Protein AF-A0A7Y8NQR3-F1 (afdb_monomer)

Nearest PDB structures (foldseek):
  5jy9-assembly1_A  TM=7.886E-01  e=2.875E-20  Yersinia enterocolitica subsp. enterocolitica 8081
  2fn1-assembly1_B  TM=7.651E-01  e=6.891E-21  Yersinia enterocolitica
  2fn1-assembly1_A  TM=7.821E-01  e=3.437E-20  Yersinia enterocolitica
  5jy9-assembly2_B  TM=7.717E-01  e=7.314E-21  Yersinia enterocolitica subsp. enterocolitica 8081
  7bvd-assembly1_B  TM=7.549E-01  e=1.105E-17  Mycolicibacterium smegmatis

Sequence (354 aa):
MNRRPFVIWRKPGTSNPEGFAASVKIIPNGELPEQSSFVFSPFQEYASFPRLAFYPEPLDSTESIFYKNIIPSITLPTDEPDNKSIYCDRINILTSLMQNQELHKVVLSRRIDLNELSEEMAPALFNELCSKYPAAFISLIHIPGVFTWLGATPERLLYLKDNTVHTTSIAATRPFEGELPDIKNWNKKELEEQQLVTSFILNVLTNAGIAEIDCDGPQPIQAGNLVHLKTDIRFKVSPETDIKQLIKELHPTPAVCGLPKEKAFQTIRSIEPHSREYYAGYLGLVNHEELELYVNLRCMRWLNGKASLFVGGGITAASNPTEEWEETNFKALTLLSVIDKLSILAGNYPNAHK

Structure (mmCIF, N/CA/C/O backbone):
data_AF-A0A7Y8NQR3-F1
#
_entry.id   AF-A0A7Y8NQR3-F1
#
loop_
_atom_site.group_PDB
_atom_site.id
_atom_site.type_symbol
_atom_site.label_atom_id
_atom_site.label_alt_id
_atom_site.label_comp_id
_atom_site.label_asym_id
_atom_site.label_entity_id
_atom_site.label_seq_id
_atom_site.pdbx_PDB_ins_code
_atom_site.Cartn_x
_atom_site.Cartn_y
_atom_site.Cartn_z
_atom_site.occupancy
_atom_site.B_iso_or_equiv
_atom_site.auth_seq_id
_atom_site.auth_comp_id
_atom_site.auth_asym_id
_atom_site.auth_atom_id
_atom_site.pdbx_PDB_model_num
ATOM 1 N N . MET A 1 1 ? 4.814 2.672 -30.419 1.00 40.00 1 MET A N 1
ATOM 2 C CA . MET A 1 1 ? 3.377 3.002 -30.591 1.00 40.00 1 MET A CA 1
ATOM 3 C C . MET A 1 1 ? 2.974 3.960 -29.480 1.00 40.00 1 MET A C 1
ATOM 5 O O . MET A 1 1 ? 3.146 3.593 -28.327 1.00 40.00 1 MET A O 1
ATOM 9 N N . ASN A 1 2 ? 2.477 5.161 -29.803 1.00 50.94 2 ASN A N 1
ATOM 10 C CA . ASN A 1 2 ? 1.826 6.049 -28.826 1.00 50.94 2 ASN A CA 1
ATOM 11 C C . ASN A 1 2 ? 0.540 5.363 -28.351 1.00 50.94 2 ASN A C 1
ATOM 13 O O . ASN A 1 2 ? -0.487 5.448 -29.021 1.00 50.94 2 ASN A O 1
ATOM 17 N N . ARG A 1 3 ? 0.612 4.613 -27.252 1.00 71.44 3 ARG A N 1
ATOM 18 C CA . ARG A 1 3 ? -0.591 4.099 -26.587 1.00 71.44 3 ARG A CA 1
ATOM 19 C C . ARG A 1 3 ? -1.272 5.267 -25.870 1.00 71.44 3 ARG A C 1
ATOM 21 O O . ARG A 1 3 ? -0.632 6.290 -25.670 1.00 71.44 3 ARG A O 1
ATOM 28 N N . ARG A 1 4 ? -2.567 5.173 -25.566 1.00 84.62 4 ARG A N 1
ATOM 29 C CA . ARG A 1 4 ? -3.262 6.134 -24.688 1.00 84.62 4 ARG A CA 1
ATOM 30 C C . ARG A 1 4 ? -2.977 5.777 -23.224 1.00 84.62 4 ARG A C 1
ATOM 32 O O . ARG A 1 4 ? -2.551 4.644 -22.973 1.00 84.62 4 ARG A O 1
ATOM 39 N N . PRO A 1 5 ? -3.211 6.687 -22.261 1.00 91.69 5 PRO A N 1
ATOM 40 C CA . PRO A 1 5 ? -3.268 6.294 -20.868 1.00 91.69 5 PRO A CA 1
ATOM 41 C C . PRO A 1 5 ? -4.320 5.208 -20.683 1.00 91.69 5 PRO A C 1
ATOM 43 O O . PRO A 1 5 ? -5.360 5.217 -21.345 1.00 91.69 5 PRO A O 1
ATOM 46 N N . PHE A 1 6 ? -4.042 4.261 -19.803 1.00 93.81 6 PHE A N 1
ATOM 47 C CA . PHE A 1 6 ? -4.995 3.218 -19.467 1.00 93.81 6 PHE A CA 1
ATOM 48 C C . PHE A 1 6 ? -4.805 2.769 -18.029 1.00 93.81 6 PHE A C 1
ATOM 50 O O . PHE A 1 6 ? -3.734 2.929 -17.436 1.00 93.81 6 PHE A O 1
ATOM 57 N N . VAL A 1 7 ? -5.854 2.152 -17.506 1.00 96.62 7 VAL A N 1
ATOM 58 C CA . VAL A 1 7 ? -5.807 1.408 -16.258 1.00 96.62 7 VAL A CA 1
ATOM 59 C C . VAL A 1 7 ? -6.506 0.071 -16.459 1.00 96.62 7 VAL A C 1
ATOM 61 O O . VAL A 1 7 ? -7.595 0.003 -17.026 1.00 96.62 7 VAL A O 1
ATOM 64 N N . ILE A 1 8 ? -5.838 -0.997 -16.040 1.00 97.38 8 ILE A N 1
ATOM 65 C CA . ILE A 1 8 ? -6.374 -2.357 -16.000 1.00 97.38 8 ILE A CA 1
ATOM 66 C C . ILE A 1 8 ? -6.187 -2.851 -14.573 1.00 97.38 8 ILE A C 1
ATOM 68 O O . ILE A 1 8 ? -5.142 -2.621 -13.965 1.00 97.38 8 ILE A O 1
ATOM 72 N N . TRP A 1 9 ? -7.184 -3.519 -14.018 1.00 98.19 9 TRP A N 1
ATOM 73 C CA . TRP A 1 9 ? -7.120 -4.076 -12.679 1.00 98.19 9 TRP A CA 1
ATOM 74 C C . TRP A 1 9 ? -7.849 -5.409 -12.593 1.00 98.19 9 TRP A C 1
ATOM 76 O O . TRP A 1 9 ? -8.593 -5.801 -13.486 1.00 98.19 9 TRP A O 1
ATOM 86 N N . ARG A 1 10 ? -7.646 -6.114 -11.485 1.00 97.44 10 ARG A N 1
ATOM 87 C CA . ARG A 1 10 ? -8.426 -7.289 -11.116 1.00 97.44 10 ARG A CA 1
ATOM 88 C C . ARG A 1 10 ? -8.674 -7.275 -9.614 1.00 97.44 10 ARG A C 1
ATOM 90 O O . ARG A 1 10 ? -7.719 -7.310 -8.831 1.00 97.44 10 ARG A O 1
ATOM 97 N N . LYS A 1 11 ? -9.950 -7.259 -9.220 1.00 96.25 11 LYS A N 1
ATOM 98 C CA . LYS A 1 11 ? -10.361 -7.280 -7.811 1.00 96.25 11 LYS A CA 1
ATOM 99 C C . LYS A 1 11 ? -10.006 -8.626 -7.144 1.00 96.25 11 LYS A C 1
ATOM 101 O O . LYS A 1 11 ? -10.022 -9.657 -7.831 1.00 96.25 11 LYS A O 1
ATOM 106 N N . PRO A 1 12 ? -9.717 -8.651 -5.829 1.00 94.56 12 PRO A N 1
ATOM 107 C CA . PRO A 1 12 ? -9.532 -9.887 -5.069 1.00 94.56 12 PRO A CA 1
ATOM 108 C C . PRO A 1 12 ? -10.655 -10.902 -5.315 1.00 94.56 12 PRO A C 1
ATOM 110 O O . PRO A 1 12 ? -11.831 -10.553 -5.283 1.00 94.56 12 PRO A O 1
ATOM 113 N N . GLY A 1 13 ? -10.297 -12.162 -5.560 1.00 92.62 13 GLY A N 1
ATOM 114 C CA . GLY A 1 13 ? -11.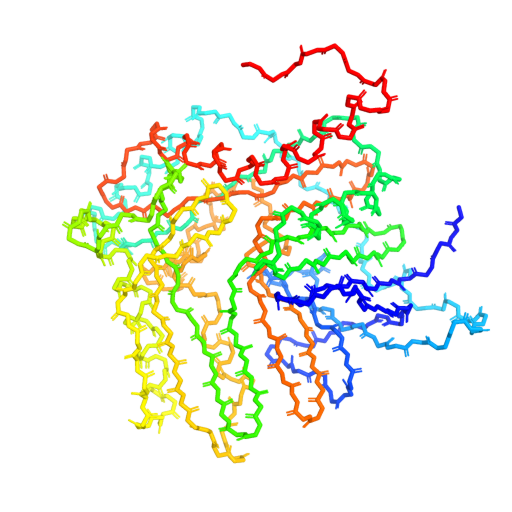245 -13.267 -5.735 1.00 92.62 13 GLY A CA 1
ATOM 115 C C . GLY A 1 13 ? -11.977 -13.310 -7.082 1.00 92.62 13 GLY A C 1
ATOM 116 O O . GLY A 1 13 ? -12.738 -14.245 -7.317 1.00 92.62 13 GLY A O 1
ATOM 117 N N . THR A 1 14 ? -11.748 -12.349 -7.982 1.00 94.31 14 THR A N 1
ATOM 118 C CA . THR A 1 14 ? -12.373 -12.333 -9.316 1.00 94.31 14 THR A CA 1
ATOM 119 C C . THR A 1 14 ? -11.494 -13.006 -10.372 1.00 94.31 14 THR A C 1
ATOM 121 O O . THR A 1 14 ? -10.270 -13.067 -10.244 1.00 94.31 14 THR A O 1
ATOM 124 N N . SER A 1 15 ? -12.122 -13.544 -11.422 1.00 87.12 15 SER A N 1
ATOM 125 C CA . SER A 1 15 ? -11.430 -14.303 -12.477 1.00 87.12 15 SER A CA 1
ATOM 126 C C . SER A 1 15 ? -10.916 -13.419 -13.613 1.00 87.12 15 SER A C 1
ATOM 128 O O . SER A 1 15 ? -9.841 -13.675 -14.149 1.00 87.12 15 SER A O 1
ATOM 130 N N . ASN A 1 16 ? -11.680 -12.389 -13.981 1.00 89.75 16 ASN A N 1
ATOM 131 C CA . ASN A 1 16 ? -11.437 -11.591 -15.178 1.00 89.75 16 ASN A CA 1
ATOM 132 C C . ASN A 1 16 ? -10.953 -10.188 -14.799 1.00 89.75 16 ASN A C 1
ATOM 134 O O . ASN A 1 16 ? -11.611 -9.529 -13.993 1.00 89.75 16 ASN A O 1
ATOM 138 N N . PRO A 1 17 ? -9.837 -9.718 -15.378 1.00 95.06 17 PRO A N 1
ATOM 139 C CA . PRO A 1 17 ? -9.456 -8.318 -15.303 1.00 95.06 17 PRO A CA 1
ATOM 140 C C . PRO A 1 17 ? -10.485 -7.399 -15.968 1.00 95.06 17 PRO A C 1
ATOM 142 O O . PRO A 1 17 ? -11.103 -7.754 -16.971 1.00 95.06 17 PRO A O 1
ATOM 145 N N . GLU A 1 18 ? -10.595 -6.189 -15.440 1.00 95.38 18 GLU A N 1
ATOM 146 C CA . GLU A 1 18 ? -11.372 -5.076 -15.979 1.00 95.38 18 GLU A CA 1
ATOM 147 C C . GLU A 1 18 ? -10.417 -3.932 -16.333 1.00 95.38 18 GLU A C 1
ATOM 149 O O . GLU A 1 18 ? -9.310 -3.846 -15.802 1.00 95.38 18 GLU A O 1
ATOM 154 N N . GLY A 1 19 ? -10.806 -3.041 -17.238 1.00 94.12 19 GLY A N 1
ATOM 155 C CA . GLY A 1 19 ? -9.951 -1.917 -17.594 1.00 94.12 19 GLY A CA 1
ATOM 156 C C . GLY A 1 19 ? -10.535 -1.020 -18.667 1.00 94.12 19 GLY A C 1
ATOM 157 O O . GLY A 1 19 ? -11.478 -1.389 -19.366 1.00 94.12 19 GLY A O 1
ATOM 158 N N . PHE A 1 20 ? -9.949 0.164 -18.807 1.00 93.31 20 PHE A N 1
ATOM 159 C CA . PHE A 1 20 ? -10.330 1.137 -19.824 1.00 93.31 20 PHE A CA 1
ATOM 160 C C . PHE A 1 20 ? -9.133 1.988 -20.266 1.00 93.31 20 PHE A C 1
ATOM 162 O O . PHE A 1 20 ? -8.200 2.246 -19.499 1.00 93.31 20 PHE A O 1
ATOM 169 N N . ALA A 1 21 ? -9.176 2.446 -21.520 1.00 91.75 21 ALA A N 1
ATOM 170 C CA . ALA A 1 21 ? -8.386 3.594 -21.955 1.00 91.75 21 ALA A CA 1
ATOM 171 C C . ALA A 1 21 ? -8.965 4.858 -21.309 1.00 91.75 21 ALA A C 1
ATOM 173 O O . ALA A 1 21 ? -10.177 4.937 -21.102 1.00 91.75 21 ALA A O 1
ATOM 174 N N . ALA A 1 22 ? -8.112 5.819 -20.964 1.00 90.69 22 ALA A N 1
ATOM 175 C CA . ALA A 1 22 ? -8.502 6.907 -20.085 1.00 90.69 22 ALA A CA 1
ATOM 176 C C . ALA A 1 22 ? -7.993 8.283 -20.525 1.00 90.69 22 ALA A C 1
ATOM 178 O O . ALA A 1 22 ? -6.842 8.433 -20.947 1.00 90.69 22 ALA A O 1
ATOM 179 N N . SER A 1 23 ? -8.813 9.304 -20.265 1.00 90.06 23 SER A N 1
ATOM 180 C CA . SER A 1 23 ? -8.300 10.651 -20.001 1.00 90.06 23 SER A CA 1
ATOM 181 C C . SER A 1 23 ? -7.795 10.717 -18.564 1.00 90.06 23 SER A C 1
ATOM 183 O O . SER A 1 23 ? -8.344 10.082 -17.664 1.00 90.06 23 SER A O 1
ATOM 185 N N . VAL A 1 24 ? -6.749 11.506 -18.334 1.00 91.81 24 VAL A N 1
ATOM 186 C CA . VAL A 1 24 ? -6.160 11.697 -17.004 1.00 91.81 24 VAL A CA 1
ATOM 187 C C . VAL A 1 24 ? -6.394 13.139 -16.576 1.00 91.81 24 VAL A C 1
ATOM 189 O O . VAL A 1 24 ? -6.229 14.049 -17.386 1.00 91.81 24 VAL A O 1
ATOM 192 N N . LYS A 1 25 ? -6.762 13.367 -15.313 1.00 91.88 25 LYS A N 1
ATOM 193 C CA . LYS A 1 25 ? -6.777 14.703 -14.697 1.00 91.88 25 LYS A CA 1
ATOM 194 C C . LYS A 1 25 ? -6.051 14.676 -13.361 1.00 91.88 25 LYS A C 1
ATOM 196 O O . LYS A 1 25 ? -6.113 13.677 -12.648 1.00 91.88 25 LYS A O 1
ATOM 201 N N . ILE A 1 26 ? -5.419 15.791 -13.008 1.00 91.50 26 ILE A N 1
ATOM 202 C CA . ILE A 1 26 ? -4.977 16.031 -11.632 1.00 91.50 26 ILE A CA 1
ATOM 203 C C . ILE A 1 26 ? -6.199 16.410 -10.806 1.00 91.50 26 ILE A C 1
ATOM 205 O O . ILE A 1 26 ? -6.992 17.252 -11.231 1.00 91.50 26 ILE A O 1
ATOM 209 N N . ILE A 1 27 ? -6.334 15.795 -9.637 1.00 90.88 27 ILE A N 1
ATOM 210 C CA . ILE A 1 27 ? -7.374 16.140 -8.669 1.00 90.88 27 ILE A CA 1
ATOM 211 C C . ILE A 1 27 ? -6.741 16.751 -7.409 1.00 90.88 27 ILE A C 1
ATOM 213 O O . ILE A 1 27 ? -5.628 16.358 -7.048 1.00 90.88 27 ILE A O 1
ATOM 217 N N . PRO A 1 28 ? -7.402 17.723 -6.751 1.00 87.25 28 PRO A N 1
ATOM 218 C CA . PRO A 1 28 ? -6.863 18.355 -5.551 1.00 87.25 28 PRO A CA 1
ATOM 219 C C . PRO A 1 28 ? -6.682 17.377 -4.385 1.00 87.25 28 PRO A C 1
ATOM 221 O O . PRO A 1 28 ? -7.366 16.353 -4.286 1.00 87.25 28 PRO A O 1
ATOM 224 N N . ASN A 1 29 ? -5.797 17.735 -3.454 1.00 79.06 29 ASN A N 1
ATOM 225 C CA . ASN A 1 29 ? -5.636 16.979 -2.219 1.00 79.06 29 ASN A CA 1
ATOM 226 C C . ASN A 1 29 ? -6.947 16.925 -1.428 1.00 79.06 29 ASN A C 1
ATOM 228 O O . ASN A 1 29 ? -7.704 17.888 -1.384 1.00 79.06 29 ASN A O 1
ATOM 232 N N . GLY A 1 30 ? -7.187 15.803 -0.757 1.00 76.94 30 GLY A N 1
ATOM 233 C CA . GLY A 1 30 ? -8.420 15.533 -0.027 1.00 76.94 30 GLY A CA 1
ATOM 234 C C . GLY A 1 30 ? -9.666 15.358 -0.897 1.00 76.94 30 GLY A C 1
ATOM 235 O O . GLY A 1 30 ? -10.684 14.975 -0.349 1.00 76.94 30 GLY A O 1
ATOM 236 N N . GLU A 1 31 ? -9.617 15.569 -2.215 1.00 88.25 31 GLU A N 1
ATOM 237 C CA . GLU A 1 31 ? -10.809 15.452 -3.058 1.00 88.25 31 GLU A CA 1
ATOM 238 C C . GLU A 1 31 ? -10.959 14.067 -3.696 1.00 88.25 31 GLU A C 1
ATOM 240 O O . GLU A 1 31 ? -9.972 13.374 -3.974 1.00 88.25 31 GLU A O 1
ATOM 245 N N . LEU A 1 32 ? -12.219 13.696 -3.942 1.00 90.00 32 LEU A N 1
ATOM 246 C CA . LEU A 1 32 ? -12.613 12.562 -4.770 1.00 90.00 32 LEU A CA 1
ATOM 247 C C . LEU A 1 32 ? -13.290 13.083 -6.047 1.00 90.00 32 LEU A C 1
ATOM 249 O O . LEU A 1 32 ? -13.981 14.102 -6.004 1.00 90.00 32 LEU A O 1
ATOM 253 N N . PRO A 1 33 ? -13.095 12.406 -7.186 1.00 91.44 33 PRO A N 1
ATOM 254 C CA . PRO A 1 33 ? -13.756 12.765 -8.432 1.00 91.44 33 PRO A CA 1
ATOM 255 C C . PRO A 1 33 ? -15.274 12.560 -8.333 1.00 91.44 33 PRO A C 1
ATOM 257 O O . PRO A 1 33 ? -15.739 11.565 -7.786 1.00 91.44 33 PRO A O 1
ATOM 260 N N . GLU A 1 34 ? -16.044 13.492 -8.901 1.00 87.50 34 GLU A N 1
ATOM 261 C CA . GLU A 1 34 ? -17.514 13.403 -8.938 1.00 87.50 34 GLU A CA 1
ATOM 262 C C . GLU A 1 34 ? -18.012 12.310 -9.889 1.00 87.50 34 GLU A C 1
ATOM 264 O O . GLU A 1 34 ? -19.082 11.749 -9.684 1.00 87.50 34 GLU A O 1
ATOM 269 N N . GLN A 1 35 ? -17.250 12.025 -10.948 1.00 90.94 35 GLN A N 1
ATOM 270 C CA . GLN A 1 35 ? -17.599 11.026 -11.954 1.00 90.94 35 GLN A CA 1
ATOM 271 C C . GLN A 1 35 ? -16.876 9.707 -11.693 1.00 90.94 35 GLN A C 1
ATOM 273 O O . GLN A 1 35 ? -15.769 9.674 -11.145 1.00 90.94 35 GLN A O 1
ATOM 278 N N . SER A 1 36 ? -17.482 8.626 -12.187 1.00 94.25 36 SER A N 1
ATOM 279 C CA . SER A 1 36 ? -16.892 7.289 -12.132 1.00 94.25 36 SER A CA 1
ATOM 280 C C . SER A 1 36 ? -15.499 7.274 -12.762 1.00 94.25 36 SER A C 1
ATOM 282 O O . SER A 1 36 ? -15.322 7.667 -13.917 1.00 94.25 36 SER A O 1
ATOM 284 N N . SER A 1 37 ? -14.501 6.857 -11.991 1.00 96.00 37 SER A N 1
ATOM 285 C CA . SER A 1 37 ? -13.094 6.937 -12.375 1.00 96.00 37 SER A CA 1
ATOM 286 C C . SER A 1 37 ? -12.223 6.019 -11.522 1.00 96.00 37 SER A C 1
ATOM 288 O O . SER A 1 37 ? -12.658 5.440 -10.526 1.00 96.00 37 SER A O 1
ATOM 290 N N . PHE A 1 38 ? -10.966 5.887 -11.929 1.00 97.50 38 PHE A N 1
ATOM 291 C CA . PHE A 1 38 ? -9.934 5.239 -11.135 1.00 97.50 38 PHE A CA 1
ATOM 292 C C . PHE A 1 38 ? -9.001 6.303 -10.557 1.00 97.50 38 PHE A C 1
ATOM 294 O O . PHE A 1 38 ? -8.450 7.112 -11.304 1.00 97.50 38 PHE A O 1
ATOM 301 N N . VAL A 1 39 ? -8.810 6.316 -9.242 1.00 97.12 39 VAL A N 1
ATOM 302 C CA . VAL A 1 39 ? -7.918 7.255 -8.553 1.00 97.12 39 VAL A CA 1
ATOM 303 C C . VAL A 1 39 ? -6.560 6.611 -8.316 1.00 97.12 39 VAL A C 1
ATOM 305 O O . VAL A 1 39 ? -6.467 5.437 -7.965 1.00 97.12 39 VAL A O 1
ATOM 308 N N . PHE A 1 40 ? -5.504 7.406 -8.471 1.00 97.00 40 PHE A N 1
ATOM 309 C CA . PHE A 1 40 ? -4.140 7.043 -8.119 1.00 97.00 40 PHE A CA 1
ATOM 310 C C . PHE A 1 40 ? -3.499 8.172 -7.310 1.00 97.00 40 PHE A C 1
ATOM 312 O O . PHE A 1 40 ? -3.186 9.240 -7.840 1.00 97.00 40 PHE A O 1
ATOM 319 N N . SER A 1 41 ? -3.360 7.961 -6.004 1.00 95.75 41 SER A N 1
ATOM 320 C CA . SER A 1 41 ? -2.874 8.953 -5.048 1.00 95.75 41 SER A CA 1
ATOM 321 C C . SER A 1 41 ? -1.479 8.598 -4.545 1.00 95.75 41 SER A C 1
ATOM 323 O O . SER A 1 41 ? -1.246 7.445 -4.174 1.00 95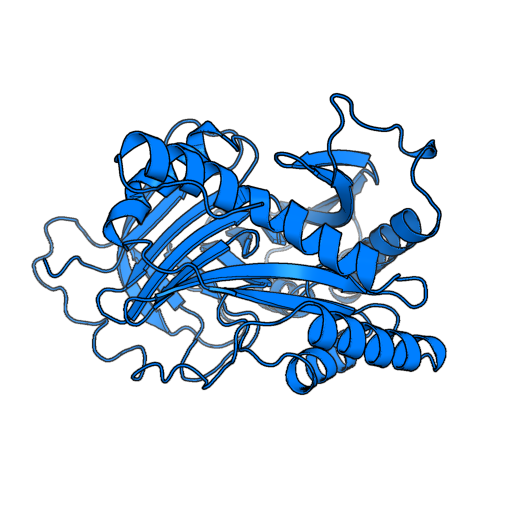.75 41 SER A O 1
ATOM 325 N N . PRO A 1 42 ? -0.556 9.571 -4.488 1.00 94.75 42 PRO A N 1
ATOM 326 C CA . PRO A 1 42 ? 0.784 9.349 -3.971 1.00 94.75 42 PRO A CA 1
ATOM 327 C C . PRO A 1 42 ? 0.801 9.236 -2.441 1.00 94.75 42 PRO A C 1
ATOM 329 O O . PRO A 1 42 ? -0.151 9.652 -1.778 1.00 94.75 42 PRO A O 1
ATOM 332 N N . PHE A 1 43 ? 1.898 8.717 -1.877 1.00 92.25 43 PHE A N 1
ATOM 333 C CA . PHE A 1 43 ? 2.143 8.773 -0.423 1.00 92.25 43 PHE A CA 1
ATOM 334 C C . PHE A 1 43 ? 2.358 10.210 0.053 1.00 92.25 43 PHE A C 1
ATOM 336 O O . PHE A 1 43 ? 1.902 10.610 1.122 1.00 92.25 43 PHE A O 1
ATOM 343 N N . GLN A 1 44 ? 3.048 10.995 -0.773 1.00 84.62 44 GLN A N 1
ATOM 344 C CA . GLN A 1 44 ? 3.228 12.424 -0.601 1.00 84.62 44 GLN A CA 1
ATOM 345 C C . GLN A 1 44 ? 2.969 13.117 -1.934 1.00 84.62 44 GLN A C 1
ATOM 347 O O . GLN A 1 44 ? 3.536 12.737 -2.955 1.00 84.62 44 GLN A O 1
ATOM 352 N N . GLU A 1 45 ? 2.167 14.177 -1.917 1.00 74.88 45 GLU A N 1
ATOM 353 C CA . GLU A 1 45 ? 1.978 14.999 -3.106 1.00 74.88 45 GLU A CA 1
ATOM 354 C C . GLU A 1 45 ? 3.242 15.807 -3.420 1.00 74.88 45 GLU A C 1
ATOM 356 O O . GLU A 1 45 ? 3.724 16.609 -2.615 1.00 74.88 45 GLU A O 1
ATOM 361 N N . TYR A 1 46 ? 3.757 15.595 -4.628 1.00 69.69 46 TYR A N 1
ATOM 362 C CA . TYR A 1 46 ? 4.786 16.413 -5.256 1.00 69.69 46 TYR A CA 1
ATOM 363 C C . TYR A 1 46 ? 4.243 16.946 -6.579 1.00 69.69 46 TYR A C 1
ATOM 365 O O . TYR A 1 46 ? 3.407 16.299 -7.206 1.00 69.69 46 TYR A O 1
ATOM 373 N N . ALA A 1 47 ? 4.783 18.063 -7.075 1.00 64.50 47 ALA A N 1
ATOM 374 C CA . ALA A 1 47 ? 4.453 18.537 -8.423 1.00 64.50 47 ALA A CA 1
ATOM 375 C C . ALA A 1 47 ? 4.702 17.455 -9.499 1.00 64.50 47 ALA A C 1
ATOM 377 O O . ALA A 1 47 ? 3.945 17.355 -10.459 1.00 64.50 47 ALA A O 1
ATOM 378 N N . SER A 1 48 ? 5.726 16.615 -9.307 1.00 76.38 48 SER A N 1
ATOM 379 C CA . SER A 1 48 ? 6.083 15.517 -10.216 1.00 76.38 48 SER A CA 1
ATOM 380 C C . SER A 1 48 ? 5.241 14.247 -10.039 1.00 76.38 48 SER A C 1
ATOM 382 O O . SER A 1 48 ? 5.219 13.409 -10.933 1.00 76.38 48 SER A O 1
ATOM 384 N N . PHE A 1 49 ? 4.552 14.097 -8.903 1.00 87.06 49 PHE A N 1
ATOM 385 C CA . PHE A 1 49 ? 3.699 12.946 -8.590 1.00 87.06 49 PHE A CA 1
ATOM 386 C C . PHE A 1 49 ? 2.403 13.444 -7.941 1.00 87.06 49 PHE A C 1
ATOM 388 O O . PHE A 1 49 ? 2.256 13.367 -6.720 1.00 87.06 49 PHE A O 1
ATOM 395 N N . PRO A 1 50 ? 1.488 14.031 -8.730 1.00 91.12 50 PRO A N 1
ATOM 396 C CA . PRO A 1 50 ? 0.209 14.511 -8.226 1.00 91.12 50 PRO A CA 1
ATOM 397 C C . PRO A 1 50 ? -0.780 13.355 -8.036 1.00 91.12 50 PRO A C 1
ATOM 399 O O . PRO A 1 50 ? -0.591 12.251 -8.558 1.00 91.12 50 PRO A O 1
ATOM 402 N N . ARG A 1 51 ? -1.889 13.617 -7.341 1.00 93.19 51 ARG A N 1
ATOM 403 C CA . ARG A 1 51 ? -3.037 12.708 -7.357 1.00 93.19 51 ARG A CA 1
ATOM 404 C C . ARG A 1 51 ? -3.719 12.761 -8.722 1.00 93.19 51 ARG A C 1
ATOM 406 O O . ARG A 1 51 ? -4.020 13.839 -9.235 1.00 93.19 51 ARG A O 1
ATOM 413 N N . LEU A 1 52 ? -3.975 11.591 -9.294 1.00 94.75 52 LEU A N 1
ATOM 414 C CA . LEU A 1 52 ? -4.549 11.433 -10.624 1.00 94.75 52 LEU A CA 1
ATOM 415 C C . LEU A 1 52 ? -5.922 10.768 -10.553 1.00 94.75 52 LEU A C 1
ATOM 417 O O . LEU A 1 52 ? -6.137 9.865 -9.748 1.00 94.75 52 LEU A O 1
ATOM 421 N N . ALA A 1 53 ? -6.819 11.184 -11.441 1.00 95.69 53 ALA A N 1
ATOM 422 C CA . ALA A 1 53 ? -8.057 10.485 -11.758 1.00 95.69 53 ALA A CA 1
ATOM 423 C C . ALA A 1 53 ? -8.058 10.097 -13.242 1.00 95.69 53 ALA A C 1
ATOM 425 O O . ALA A 1 53 ? -7.794 10.935 -14.109 1.00 95.69 53 ALA A O 1
ATOM 426 N N . PHE A 1 54 ? -8.353 8.829 -13.515 1.00 95.12 54 PHE A N 1
ATOM 427 C CA . PHE A 1 54 ? -8.473 8.244 -14.845 1.00 95.12 54 PHE A CA 1
ATOM 428 C C . PHE A 1 54 ? -9.956 8.067 -15.165 1.00 95.12 54 PHE A C 1
ATOM 430 O O . PHE A 1 54 ? -10.647 7.308 -14.482 1.00 95.12 54 PHE A O 1
ATOM 437 N N . TYR A 1 55 ? -10.439 8.751 -16.199 1.00 93.94 55 TYR A N 1
ATOM 438 C CA . TYR A 1 55 ? -11.834 8.688 -16.634 1.00 93.94 55 TYR A CA 1
ATOM 439 C C . TYR A 1 55 ? -11.942 7.845 -17.904 1.00 93.94 55 TYR A C 1
ATOM 441 O O . TYR A 1 55 ? -11.169 8.100 -18.834 1.00 93.94 55 TYR A O 1
ATOM 449 N N . PRO A 1 56 ? -12.878 6.882 -17.972 1.00 91.75 56 PRO A N 1
ATOM 450 C CA . PRO A 1 56 ? -13.061 6.042 -19.149 1.00 91.75 56 PRO A CA 1
ATOM 451 C C . PRO A 1 56 ? -13.280 6.862 -20.420 1.00 91.75 56 PRO A C 1
ATOM 453 O O . PRO A 1 56 ? -14.130 7.751 -20.461 1.00 91.75 56 PRO A O 1
ATOM 456 N N . GLU A 1 57 ? -12.539 6.527 -21.471 1.00 85.25 57 GLU A N 1
ATOM 457 C CA . GLU A 1 57 ? -12.766 7.028 -22.823 1.00 85.25 57 GLU A CA 1
ATOM 458 C C . GLU A 1 57 ? -13.256 5.904 -23.744 1.00 85.25 57 GLU A C 1
ATOM 460 O O . GLU A 1 57 ? -12.828 4.752 -23.601 1.00 85.25 57 GLU A O 1
ATOM 465 N N . PRO A 1 58 ? -14.105 6.219 -24.740 1.00 75.31 58 PRO A N 1
ATOM 466 C CA . PRO A 1 58 ? -14.431 5.276 -25.800 1.00 75.31 58 PRO A CA 1
ATOM 467 C C . PRO A 1 58 ? -13.161 4.812 -26.524 1.00 75.31 58 PRO A C 1
ATOM 469 O O . PRO A 1 58 ? -12.310 5.624 -26.888 1.00 75.31 58 PRO A O 1
ATOM 472 N N . LEU A 1 59 ? -13.042 3.512 -26.800 1.00 65.94 59 LEU A N 1
ATOM 473 C CA . LEU A 1 59 ? -11.877 2.960 -27.506 1.00 65.94 59 LEU A CA 1
ATOM 474 C C . LEU A 1 59 ? -11.676 3.611 -28.894 1.00 65.94 59 LEU A C 1
ATOM 476 O O . LEU A 1 59 ? -10.537 3.841 -29.308 1.00 65.94 59 LEU A O 1
ATOM 480 N N . ASP A 1 60 ? -12.763 4.035 -29.542 1.00 59.69 60 ASP A N 1
ATOM 481 C CA . ASP A 1 60 ? -12.767 4.642 -30.880 1.00 59.69 60 ASP A CA 1
ATOM 482 C C . ASP A 1 60 ? -12.403 6.146 -30.913 1.00 59.69 60 ASP A C 1
ATOM 484 O O . ASP A 1 60 ? -12.312 6.732 -31.992 1.00 59.69 60 ASP A O 1
ATOM 488 N N . SER A 1 61 ? -12.164 6.804 -29.769 1.00 54.91 61 SER A N 1
ATOM 489 C CA . SER A 1 61 ? -11.886 8.252 -29.722 1.00 54.91 61 SER A CA 1
ATOM 490 C C . SER A 1 61 ? -10.517 8.620 -30.322 1.00 54.91 61 SER A C 1
ATOM 492 O O . SER A 1 61 ? -9.471 8.345 -29.755 1.00 54.91 61 SER A O 1
ATOM 494 N N . THR A 1 62 ? -10.440 9.299 -31.467 1.00 50.53 62 THR A N 1
ATOM 495 C CA . THR A 1 62 ? -9.135 9.685 -32.060 1.00 50.53 62 THR A CA 1
ATOM 496 C C . THR A 1 62 ? -8.403 10.810 -31.311 1.00 50.53 62 THR A C 1
ATOM 498 O O . THR A 1 62 ? -7.245 11.099 -31.609 1.00 50.53 62 THR A O 1
ATOM 501 N N . GLU A 1 63 ? -9.043 11.441 -30.328 1.00 49.94 63 GLU A N 1
ATOM 502 C CA . GLU A 1 63 ? -8.515 12.589 -29.588 1.00 49.94 63 GLU A CA 1
ATOM 503 C C . GLU A 1 63 ? -7.742 12.165 -28.328 1.00 49.94 63 GLU A C 1
ATOM 505 O O . GLU A 1 63 ? -8.248 12.228 -27.216 1.00 49.94 63 GLU A O 1
ATOM 510 N N . SER A 1 64 ? -6.468 11.778 -28.460 1.00 49.19 64 SER A N 1
ATOM 511 C CA . SER A 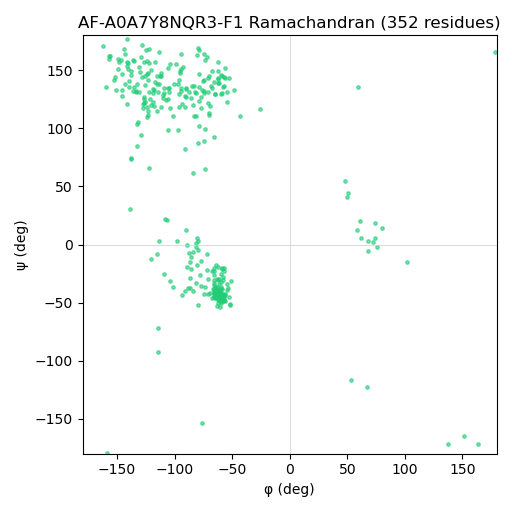1 64 ? -5.589 11.567 -27.293 1.00 49.19 64 SER A CA 1
ATOM 512 C C . SER A 1 64 ? -4.958 12.891 -26.825 1.00 49.19 64 SER A C 1
ATOM 514 O O . SER A 1 64 ? -3.742 13.078 -26.928 1.00 49.19 64 SER A O 1
ATOM 516 N N . ILE A 1 65 ? -5.760 13.874 -26.411 1.00 47.31 65 ILE A N 1
ATOM 517 C CA . ILE A 1 65 ? -5.267 15.266 -26.384 1.00 47.31 65 ILE A CA 1
ATOM 518 C C . ILE A 1 65 ? -4.588 15.691 -25.070 1.00 47.31 65 ILE A C 1
ATOM 520 O O . ILE A 1 65 ? -3.778 16.611 -25.114 1.00 47.31 65 ILE A O 1
ATOM 524 N N . PHE A 1 66 ? -4.775 15.036 -23.917 1.00 50.38 66 PHE A N 1
ATOM 525 C CA . PHE A 1 66 ? -4.480 15.758 -22.663 1.00 50.38 66 PHE A CA 1
ATOM 526 C C . PHE A 1 66 ? -3.343 15.300 -21.744 1.00 50.38 66 PHE A C 1
ATOM 528 O O . PHE A 1 66 ? -3.005 16.085 -20.877 1.00 50.38 66 PHE A O 1
ATOM 535 N N . TYR A 1 67 ? -2.653 14.164 -21.901 1.00 52.50 67 TYR A N 1
ATOM 536 C CA . TYR A 1 67 ? -1.665 13.758 -20.871 1.00 52.50 67 TYR A CA 1
ATOM 537 C C . TYR A 1 67 ? -0.249 14.345 -21.021 1.00 52.50 67 TYR A C 1
ATOM 539 O O . TYR A 1 67 ? 0.468 14.436 -20.025 1.00 52.50 67 TYR A O 1
ATOM 547 N N . LYS A 1 68 ? 0.161 14.801 -22.217 1.00 49.69 68 LYS A N 1
ATOM 548 C CA . LYS A 1 68 ? 1.538 15.293 -22.461 1.00 49.69 68 LYS A CA 1
ATOM 549 C C . LYS A 1 68 ? 1.922 16.551 -21.665 1.00 49.69 68 LYS A C 1
ATOM 551 O O . LYS A 1 68 ? 3.108 16.818 -21.531 1.00 49.69 68 LYS A O 1
ATOM 556 N N . ASN A 1 69 ? 0.943 17.283 -21.128 1.00 50.94 69 ASN A N 1
ATOM 557 C CA . ASN A 1 69 ? 1.155 18.514 -20.356 1.00 50.94 69 ASN A CA 1
ATOM 558 C C . ASN A 1 69 ? 0.759 18.388 -18.872 1.00 50.94 69 ASN A C 1
ATOM 560 O O . ASN A 1 69 ? 0.792 19.387 -18.159 1.00 50.94 69 ASN A O 1
ATOM 564 N N . ILE A 1 70 ? 0.333 17.206 -18.407 1.00 55.62 70 ILE A N 1
ATOM 565 C CA . ILE A 1 70 ? -0.236 17.057 -17.054 1.00 55.62 70 ILE A CA 1
ATOM 566 C C . ILE A 1 70 ? 0.847 16.816 -16.012 1.00 55.62 70 ILE A C 1
ATOM 568 O O . ILE A 1 70 ? 0.747 17.331 -14.905 1.00 55.62 70 ILE A O 1
ATOM 572 N N . ILE A 1 71 ? 1.883 16.052 -16.352 1.00 56.22 71 ILE A N 1
ATOM 573 C CA . ILE A 1 71 ? 2.934 15.692 -15.404 1.00 56.22 71 ILE A CA 1
ATOM 574 C C . ILE A 1 71 ? 4.227 16.342 -15.905 1.00 56.22 71 ILE A C 1
ATOM 576 O O . ILE A 1 71 ? 4.660 16.011 -17.012 1.00 56.22 71 ILE A O 1
ATOM 580 N N . PRO A 1 72 ? 4.815 17.308 -15.167 1.00 53.78 72 PRO A N 1
ATOM 581 C CA . PRO A 1 72 ? 6.082 17.913 -15.562 1.00 53.78 72 PRO A CA 1
ATOM 582 C C . PRO A 1 72 ? 7.140 16.822 -15.722 1.00 53.78 72 PRO A C 1
ATOM 584 O O . PRO A 1 72 ? 7.052 15.786 -15.062 1.00 53.78 72 PRO A O 1
ATOM 587 N N . SER A 1 73 ? 8.135 17.052 -16.587 1.00 54.12 73 SER A N 1
ATOM 588 C CA . SER A 1 73 ? 9.261 16.134 -16.778 1.00 54.12 73 SER A CA 1
ATOM 589 C C . SER A 1 73 ? 9.762 15.639 -15.422 1.00 54.12 73 SER A C 1
ATOM 591 O O . SER A 1 73 ? 10.290 16.421 -14.628 1.00 54.12 73 SER A O 1
ATOM 593 N N . ILE A 1 74 ? 9.538 14.354 -15.135 1.00 54.97 74 ILE A N 1
ATOM 594 C CA . ILE A 1 74 ? 9.909 13.768 -13.852 1.00 54.97 74 ILE A CA 1
ATOM 595 C C . ILE A 1 74 ? 11.428 13.628 -13.860 1.00 54.97 74 ILE A C 1
ATOM 597 O O . ILE A 1 74 ? 11.988 12.698 -14.450 1.00 54.97 74 ILE A O 1
ATOM 601 N N . THR A 1 75 ? 12.106 14.572 -13.213 1.00 45.50 75 THR A N 1
ATOM 602 C CA . THR A 1 75 ? 13.521 14.426 -12.893 1.00 45.50 75 THR A CA 1
ATOM 603 C C . THR A 1 75 ? 13.634 13.358 -11.818 1.00 45.50 75 THR A C 1
ATOM 605 O O . THR A 1 75 ? 13.164 13.548 -10.696 1.00 45.50 75 THR A O 1
ATOM 608 N N . LEU A 1 76 ? 14.234 12.222 -12.176 1.00 51.41 76 LEU A N 1
ATOM 609 C CA . LEU A 1 76 ? 14.596 11.207 -11.197 1.00 51.41 76 LEU A CA 1
ATOM 610 C C . LEU A 1 76 ? 15.566 11.844 -10.195 1.00 51.41 76 LEU A C 1
ATOM 612 O O . LEU A 1 76 ? 16.549 12.454 -10.631 1.00 51.41 76 LEU A O 1
ATOM 616 N N . PRO A 1 77 ? 15.324 11.724 -8.883 1.00 49.56 77 PRO A N 1
ATOM 617 C CA . PRO A 1 77 ? 16.348 12.080 -7.920 1.00 49.56 77 PRO A CA 1
ATOM 618 C C . PRO A 1 77 ? 17.590 11.201 -8.165 1.00 49.56 77 PRO A C 1
ATOM 620 O O . PRO A 1 77 ? 17.499 10.073 -8.669 1.00 49.56 77 PRO A O 1
ATOM 623 N N . THR A 1 78 ? 18.771 11.778 -7.937 1.00 46.91 78 THR A N 1
ATOM 624 C CA . THR A 1 78 ? 20.077 11.130 -8.123 1.00 46.91 78 THR A CA 1
ATOM 625 C C . THR A 1 78 ? 20.307 10.122 -7.000 1.00 46.91 78 THR A C 1
ATOM 627 O O . THR A 1 78 ? 21.165 10.325 -6.146 1.00 46.91 78 THR A O 1
ATOM 630 N N . ASP A 1 79 ? 19.489 9.078 -6.959 1.00 57.03 79 ASP A N 1
ATOM 631 C CA . ASP A 1 79 ? 19.530 8.091 -5.889 1.00 57.03 79 ASP A CA 1
ATOM 632 C C . ASP A 1 79 ? 20.482 6.968 -6.284 1.00 57.03 79 ASP A C 1
ATOM 634 O O . ASP A 1 79 ? 20.327 6.359 -7.350 1.00 57.03 79 ASP A O 1
ATOM 638 N N . GLU A 1 80 ? 21.430 6.655 -5.406 1.00 56.81 80 GLU A N 1
ATOM 639 C CA . GLU A 1 80 ? 22.116 5.370 -5.452 1.00 56.81 80 GLU A CA 1
ATOM 640 C C . GLU A 1 80 ? 21.179 4.269 -4.923 1.00 56.81 80 GLU A C 1
ATOM 642 O O . GLU A 1 80 ? 20.424 4.509 -3.973 1.00 56.81 80 GLU A O 1
ATOM 647 N N . PRO A 1 81 ? 21.189 3.063 -5.523 1.00 60.66 81 PRO A N 1
ATOM 648 C CA . PRO A 1 81 ? 20.416 1.940 -5.013 1.00 60.66 81 PRO A CA 1
ATOM 649 C C . PRO A 1 81 ? 20.820 1.638 -3.569 1.00 60.66 81 PRO A C 1
ATOM 651 O O . PRO A 1 81 ? 22.004 1.616 -3.225 1.00 60.66 81 PRO A O 1
ATOM 654 N N . ASP A 1 82 ? 19.819 1.412 -2.721 1.00 68.12 82 ASP A N 1
ATOM 655 C CA . ASP A 1 82 ? 20.049 1.242 -1.293 1.00 68.12 82 ASP A CA 1
ATOM 656 C C . ASP A 1 82 ? 20.874 -0.026 -1.035 1.00 68.12 82 ASP A C 1
ATOM 658 O O . ASP A 1 82 ? 20.540 -1.107 -1.532 1.00 68.12 82 ASP A O 1
ATOM 662 N N . ASN A 1 83 ? 21.948 0.090 -0.254 1.00 82.50 83 ASN A N 1
ATOM 663 C CA . ASN A 1 83 ? 22.760 -1.057 0.141 1.00 82.50 83 ASN A CA 1
ATOM 664 C C . ASN A 1 83 ? 22.471 -1.449 1.596 1.00 82.50 83 ASN A C 1
ATOM 666 O O . ASN A 1 83 ? 22.040 -0.628 2.408 1.00 82.50 83 ASN A O 1
ATOM 670 N N . LYS A 1 84 ? 22.720 -2.723 1.928 1.00 90.25 84 LYS A N 1
ATOM 671 C CA . LYS A 1 84 ? 22.387 -3.300 3.241 1.00 90.25 84 LYS A CA 1
ATOM 672 C C . LYS A 1 84 ? 22.980 -2.500 4.402 1.00 90.25 84 LYS A C 1
ATOM 674 O O . LYS A 1 84 ? 22.306 -2.324 5.408 1.00 90.25 84 LYS A O 1
ATOM 679 N N . SER A 1 85 ? 24.208 -1.996 4.257 1.00 91.00 85 SER A N 1
ATOM 680 C CA . SER A 1 85 ? 24.865 -1.215 5.310 1.00 91.00 85 SER A CA 1
ATOM 681 C C . SER A 1 85 ? 24.098 0.070 5.605 1.00 91.00 85 SER A C 1
ATOM 683 O O . SER A 1 85 ? 23.710 0.295 6.745 1.00 91.00 85 SER A O 1
ATOM 685 N N . ILE A 1 86 ? 23.806 0.865 4.571 1.00 89.56 86 ILE A N 1
ATOM 686 C CA . ILE A 1 86 ? 23.111 2.147 4.726 1.00 89.56 86 ILE A CA 1
ATOM 687 C C . ILE A 1 86 ? 21.692 1.931 5.276 1.00 89.56 86 ILE A C 1
ATOM 689 O O . ILE A 1 86 ? 21.250 2.666 6.160 1.00 89.56 86 ILE A O 1
ATOM 693 N N . TYR A 1 87 ? 20.981 0.906 4.798 1.00 92.06 87 TYR A N 1
ATOM 694 C CA . TYR A 1 87 ? 19.657 0.562 5.320 1.00 92.06 87 TYR A CA 1
ATOM 695 C C . TYR A 1 87 ? 19.712 0.197 6.813 1.00 92.06 87 TYR A C 1
ATOM 697 O O . TYR A 1 87 ? 18.913 0.703 7.603 1.00 92.06 87 TYR A O 1
ATOM 705 N N . CYS A 1 88 ? 20.692 -0.616 7.225 1.00 94.75 88 CYS A N 1
ATOM 706 C CA . CYS A 1 88 ? 20.899 -0.964 8.630 1.00 94.75 88 CYS A CA 1
ATOM 707 C C . CYS A 1 88 ? 21.257 0.256 9.494 1.00 94.75 88 CYS A C 1
ATOM 709 O O . CYS A 1 88 ? 20.726 0.398 10.596 1.00 94.75 88 CYS A O 1
ATOM 711 N N . ASP A 1 89 ? 22.101 1.162 8.994 1.00 94.06 89 ASP A N 1
ATOM 712 C CA . ASP A 1 89 ? 22.469 2.395 9.699 1.00 94.06 89 ASP A CA 1
ATOM 713 C C . ASP A 1 89 ? 21.250 3.295 9.936 1.00 94.06 89 ASP A C 1
ATOM 715 O O . ASP A 1 89 ? 21.067 3.835 11.031 1.00 94.06 89 ASP A O 1
ATOM 719 N N . ARG A 1 90 ? 20.350 3.398 8.949 1.00 95.00 90 ARG A N 1
ATOM 720 C CA . ARG A 1 90 ? 19.075 4.109 9.114 1.00 95.00 90 ARG A CA 1
ATOM 721 C C . ARG A 1 90 ? 18.194 3.457 10.170 1.00 95.00 90 ARG A C 1
ATOM 723 O O . ARG A 1 90 ? 17.618 4.174 10.981 1.00 95.00 90 ARG A O 1
ATOM 730 N N . ILE A 1 91 ? 18.108 2.127 10.211 1.00 95.62 91 ILE A N 1
ATOM 731 C CA . ILE A 1 91 ? 17.355 1.435 11.269 1.00 95.62 91 ILE A CA 1
ATOM 732 C C . ILE A 1 91 ? 17.930 1.773 12.644 1.00 95.62 91 ILE A C 1
ATOM 734 O O . ILE A 1 91 ? 17.161 2.087 13.550 1.00 95.62 91 ILE A O 1
ATOM 738 N N . ASN A 1 92 ? 19.255 1.800 12.800 1.00 95.88 92 ASN A N 1
ATOM 739 C CA . ASN A 1 92 ? 19.875 2.191 14.067 1.00 95.88 92 ASN A CA 1
ATOM 740 C C . ASN A 1 92 ? 19.442 3.606 14.492 1.00 95.88 92 ASN A C 1
ATOM 742 O O . ASN A 1 92 ? 18.990 3.788 15.621 1.00 95.88 92 ASN A O 1
ATOM 746 N N . ILE A 1 93 ? 19.454 4.581 13.575 1.00 95.75 93 ILE A N 1
ATOM 747 C CA . ILE A 1 93 ? 18.946 5.942 13.838 1.00 95.75 93 ILE A CA 1
ATOM 748 C C . ILE A 1 93 ? 17.475 5.909 14.285 1.00 95.75 93 ILE A C 1
ATOM 750 O O . ILE A 1 93 ? 17.109 6.529 15.285 1.00 95.75 93 ILE A O 1
ATOM 754 N N . LEU A 1 94 ? 16.625 5.168 13.570 1.00 96.75 94 LEU A N 1
ATOM 755 C CA . LEU A 1 94 ? 15.194 5.074 13.867 1.00 96.75 94 LEU A CA 1
ATOM 756 C C . LEU A 1 94 ? 14.922 4.431 15.229 1.00 96.75 94 LEU A C 1
ATOM 758 O O . LEU A 1 94 ? 14.093 4.933 15.987 1.00 96.75 94 LEU A O 1
ATOM 762 N N . THR A 1 95 ? 15.634 3.356 15.565 1.00 95.44 95 THR A N 1
ATOM 763 C CA . THR A 1 95 ? 15.499 2.692 16.868 1.00 95.44 95 THR A CA 1
ATOM 764 C C . THR A 1 95 ? 15.915 3.617 18.014 1.00 95.44 95 THR A C 1
ATOM 766 O O . THR A 1 95 ? 15.221 3.649 19.028 1.00 95.44 95 THR A O 1
ATOM 769 N N . SER A 1 96 ? 16.955 4.448 17.844 1.00 95.19 96 SER A N 1
ATOM 770 C CA . SER A 1 96 ? 17.334 5.465 18.839 1.00 95.19 96 SER A CA 1
ATOM 771 C C . SER A 1 96 ? 16.241 6.518 19.057 1.00 95.19 96 SER A C 1
ATOM 773 O O . SER A 1 96 ? 15.936 6.850 20.201 1.00 95.19 96 SER A O 1
ATOM 775 N N . LEU A 1 97 ? 15.587 7.001 17.991 1.00 95.56 97 LEU A N 1
ATOM 776 C CA . LEU A 1 97 ? 14.443 7.921 18.119 1.00 95.56 97 LEU A CA 1
ATOM 777 C C . LEU A 1 97 ? 13.292 7.292 18.921 1.00 95.56 97 LEU A C 1
ATOM 779 O O . LEU A 1 97 ? 12.625 7.973 19.700 1.00 95.56 97 LEU A O 1
ATOM 783 N N . MET A 1 98 ? 13.066 5.987 18.759 1.00 94.62 98 MET A N 1
ATOM 784 C CA . MET A 1 98 ? 12.006 5.276 19.476 1.00 94.62 98 MET A CA 1
ATOM 785 C C . MET A 1 98 ? 12.359 4.982 20.933 1.00 94.62 98 MET A C 1
ATOM 787 O O . MET A 1 98 ? 11.498 5.074 21.805 1.00 94.62 98 MET A O 1
ATOM 791 N N . GLN A 1 99 ? 13.628 4.689 21.221 1.00 93.19 99 GLN A N 1
ATOM 792 C CA . GLN A 1 99 ? 14.136 4.565 22.591 1.00 93.19 99 GLN A CA 1
ATOM 793 C C . GLN A 1 99 ? 13.984 5.884 23.366 1.00 93.19 99 GLN A C 1
ATOM 795 O O . GLN A 1 99 ? 13.648 5.865 24.549 1.00 93.19 99 GLN A O 1
ATOM 800 N N . ASN A 1 100 ? 14.125 7.020 22.676 1.00 93.69 100 ASN A N 1
ATOM 801 C CA . ASN A 1 100 ? 13.866 8.358 23.214 1.00 93.69 100 ASN A CA 1
ATOM 802 C C . ASN A 1 100 ? 12.373 8.745 23.236 1.00 93.69 100 ASN A C 1
ATOM 804 O O . ASN A 1 100 ? 12.044 9.879 23.575 1.00 93.69 100 ASN A O 1
ATOM 808 N N . GLN A 1 101 ? 11.469 7.823 22.884 1.00 93.12 101 GLN A N 1
ATOM 809 C CA . GLN A 1 101 ? 10.014 8.021 22.848 1.00 93.12 101 GLN A CA 1
ATOM 810 C C . GLN A 1 101 ? 9.536 9.114 21.874 1.00 93.12 101 GLN A C 1
ATOM 812 O O . GLN A 1 101 ? 8.409 9.593 21.980 1.00 93.12 101 GLN A O 1
ATOM 817 N N . GLU A 1 102 ? 10.353 9.489 20.885 1.00 93.69 102 GLU A N 1
ATOM 818 C CA . GLU A 1 102 ? 9.945 10.433 19.837 1.00 93.69 102 GLU A CA 1
ATOM 819 C C . GLU A 1 102 ? 9.062 9.772 18.768 1.00 93.69 102 GLU A C 1
ATOM 821 O O . GLU A 1 102 ? 8.273 10.441 18.098 1.00 93.69 102 GLU A O 1
ATOM 826 N N . LEU A 1 103 ? 9.213 8.458 18.594 1.00 94.25 103 LEU A N 1
ATOM 827 C CA . LEU A 1 103 ? 8.455 7.611 17.679 1.00 94.25 103 LEU A CA 1
ATOM 828 C C . LEU A 1 103 ? 8.104 6.295 18.381 1.00 94.25 103 LEU A C 1
ATOM 830 O O . LEU A 1 103 ? 8.863 5.791 19.199 1.00 94.25 103 LEU A O 1
ATOM 834 N N . HIS A 1 104 ? 6.972 5.699 18.028 1.00 92.31 104 HIS A N 1
ATOM 835 C CA . HIS A 1 104 ? 6.608 4.341 18.448 1.00 92.31 104 HIS A CA 1
ATOM 836 C C . HIS A 1 104 ? 6.847 3.327 17.330 1.00 92.31 104 HIS A C 1
ATOM 838 O O . HIS A 1 104 ? 7.248 2.194 17.580 1.00 92.31 104 HIS A O 1
ATOM 844 N N . LYS A 1 105 ? 6.591 3.749 16.089 1.00 93.75 105 LYS A N 1
ATOM 845 C CA . LYS A 1 105 ? 6.732 2.939 14.880 1.00 93.75 105 LYS A CA 1
ATOM 846 C C . LYS A 1 105 ? 7.034 3.846 13.699 1.00 93.75 105 LYS A C 1
ATOM 848 O O . LYS A 1 105 ? 6.451 4.922 13.593 1.00 93.75 105 LYS A O 1
ATOM 853 N N . VAL A 1 106 ? 7.863 3.388 12.771 1.00 96.56 106 VAL A N 1
ATOM 854 C CA . VAL A 1 106 ? 8.000 4.010 11.449 1.00 96.56 106 VAL A CA 1
ATOM 855 C C . VAL A 1 106 ? 8.267 2.936 10.412 1.00 96.56 106 VAL A C 1
ATOM 857 O O . VAL A 1 106 ? 8.887 1.925 10.704 1.00 96.56 106 VAL A O 1
ATOM 860 N N . VAL A 1 107 ? 7.777 3.122 9.201 1.00 96.25 107 VAL A N 1
ATOM 861 C CA . VAL A 1 107 ? 8.038 2.231 8.081 1.00 96.25 107 VAL A CA 1
ATOM 862 C C . VAL A 1 107 ? 9.189 2.820 7.305 1.00 96.25 107 VAL A C 1
ATOM 864 O O . VAL A 1 107 ? 9.059 3.926 6.786 1.00 96.25 107 VAL A O 1
ATOM 867 N N . LEU A 1 108 ? 10.290 2.082 7.227 1.00 96.00 108 LEU A N 1
ATOM 868 C CA . LEU A 1 108 ? 11.408 2.413 6.358 1.00 96.00 108 LEU A CA 1
ATOM 869 C C . LEU A 1 108 ? 11.246 1.625 5.062 1.00 96.00 108 LEU A C 1
ATOM 871 O O . LEU A 1 108 ? 11.015 0.415 5.084 1.00 96.00 108 LEU A O 1
ATOM 875 N N . SER A 1 109 ? 11.329 2.315 3.935 1.00 95.00 109 SER A N 1
ATOM 876 C CA . SER A 1 109 ? 11.274 1.712 2.613 1.00 95.00 109 SER A CA 1
ATOM 877 C C . SER A 1 109 ? 12.593 1.850 1.872 1.00 95.00 109 SER A C 1
ATOM 879 O O . SER A 1 109 ? 13.484 2.601 2.271 1.00 95.00 109 SER A O 1
ATOM 881 N N . ARG A 1 110 ? 12.716 1.079 0.797 1.00 92.31 110 ARG A N 1
ATOM 882 C CA . ARG A 1 110 ? 13.815 1.130 -0.157 1.00 92.31 110 ARG A CA 1
ATOM 883 C C . ARG A 1 110 ? 13.315 0.796 -1.557 1.00 92.31 110 ARG A C 1
ATOM 885 O O . ARG A 1 110 ? 12.300 0.114 -1.740 1.00 92.31 110 ARG A O 1
ATOM 892 N N . ARG A 1 111 ? 14.096 1.231 -2.540 1.00 91.06 111 ARG A N 1
ATOM 893 C CA . ARG A 1 111 ? 13.902 0.949 -3.961 1.00 91.06 111 ARG A CA 1
ATOM 894 C C . ARG A 1 111 ? 14.924 -0.090 -4.425 1.00 91.06 111 ARG A C 1
ATOM 896 O O . ARG A 1 111 ? 16.101 0.038 -4.097 1.00 91.06 111 ARG A O 1
ATOM 903 N N . ILE A 1 112 ? 14.491 -1.097 -5.184 1.00 90.94 112 ILE A N 1
ATOM 904 C CA . ILE A 1 112 ? 15.397 -2.024 -5.884 1.00 90.94 112 ILE A CA 1
ATOM 905 C C . ILE A 1 112 ? 15.267 -1.767 -7.377 1.00 90.94 112 ILE A C 1
ATOM 907 O O . ILE A 1 112 ? 14.184 -1.919 -7.945 1.00 90.94 112 ILE A O 1
ATOM 911 N N . ASP A 1 113 ? 16.368 -1.363 -7.995 1.00 90.50 113 ASP A N 1
ATOM 912 C CA . ASP A 1 113 ? 16.422 -1.121 -9.430 1.00 90.50 113 ASP A CA 1
ATOM 913 C C . ASP A 1 113 ? 16.638 -2.445 -10.170 1.00 90.50 113 ASP A C 1
ATOM 915 O O . ASP A 1 113 ? 17.495 -3.255 -9.814 1.00 90.50 113 ASP A O 1
ATOM 919 N N . LEU A 1 114 ? 15.810 -2.674 -11.186 1.00 90.12 114 LEU A N 1
ATOM 920 C CA . LEU A 1 114 ? 15.809 -3.871 -12.012 1.00 90.12 114 LEU A CA 1
ATOM 921 C C . LEU A 1 114 ? 16.421 -3.509 -13.357 1.00 90.12 114 LEU A C 1
ATOM 923 O O . LEU A 1 114 ? 15.767 -2.932 -14.231 1.00 90.12 114 LEU A O 1
ATOM 927 N N . ASN A 1 115 ? 17.702 -3.825 -13.499 1.00 81.06 115 ASN A N 1
ATOM 928 C CA . ASN A 1 115 ? 18.399 -3.635 -14.760 1.00 81.06 115 ASN A CA 1
ATOM 929 C C . ASN A 1 115 ? 17.746 -4.519 -15.834 1.00 81.06 115 ASN A C 1
ATOM 931 O O . ASN A 1 115 ? 17.324 -5.634 -15.549 1.00 81.06 115 ASN A O 1
ATOM 935 N N . GLU A 1 116 ? 17.656 -4.006 -17.062 1.00 83.50 116 GLU A N 1
ATOM 936 C CA . GLU A 1 116 ? 17.263 -4.776 -18.257 1.00 83.50 116 GLU A CA 1
ATOM 937 C C . GLU A 1 116 ? 15.804 -5.277 -18.311 1.00 83.50 116 GLU A C 1
ATOM 939 O O . GLU A 1 116 ? 15.404 -5.895 -19.299 1.00 83.50 116 GLU A O 1
ATOM 944 N N . LEU A 1 117 ? 14.954 -4.951 -17.330 1.00 91.06 117 LEU A N 1
ATOM 945 C CA . LEU A 1 117 ? 13.537 -5.308 -17.394 1.00 91.06 117 LEU A CA 1
ATOM 946 C C . LEU A 1 117 ? 12.754 -4.359 -18.316 1.00 91.06 117 LEU A C 1
ATOM 948 O O . LEU A 1 117 ? 12.376 -3.252 -17.925 1.00 91.06 117 LEU A O 1
ATOM 952 N N . SER A 1 118 ? 12.461 -4.817 -19.534 1.00 93.06 118 SER A N 1
ATOM 953 C CA . SER A 1 118 ? 11.686 -4.057 -20.525 1.00 93.06 118 SER A CA 1
ATOM 954 C C . SER A 1 118 ? 10.256 -3.753 -20.058 1.00 93.06 118 SER A C 1
ATOM 956 O O . SER A 1 118 ? 9.559 -4.621 -19.529 1.00 93.06 118 SER A O 1
ATOM 958 N N . GLU A 1 119 ? 9.780 -2.533 -20.328 1.00 93.44 119 GLU A N 1
ATOM 959 C CA . GLU A 1 119 ? 8.385 -2.120 -20.097 1.00 93.44 119 GLU A CA 1
ATOM 960 C C . GLU A 1 119 ? 7.385 -2.976 -20.894 1.00 93.44 119 GLU A C 1
ATOM 962 O O . GLU A 1 119 ? 6.247 -3.180 -20.472 1.00 93.44 119 GLU A O 1
ATOM 967 N N . GLU A 1 120 ? 7.817 -3.560 -22.016 1.00 92.38 120 GLU A N 1
ATOM 968 C CA . GLU A 1 120 ? 6.989 -4.452 -22.836 1.00 92.38 120 GLU A CA 1
ATOM 969 C C . GLU A 1 120 ? 6.554 -5.722 -22.088 1.00 92.38 120 GLU A C 1
ATOM 971 O O . GLU A 1 120 ? 5.560 -6.345 -22.463 1.00 92.38 120 GLU A O 1
ATOM 976 N N . MET A 1 121 ? 7.245 -6.082 -20.998 1.00 93.88 121 MET A N 1
ATOM 977 C CA . MET A 1 121 ? 6.877 -7.211 -20.142 1.00 93.88 121 MET A CA 1
ATOM 978 C C . MET A 1 121 ? 5.704 -6.902 -19.202 1.00 93.88 121 MET A C 1
ATOM 980 O O . MET A 1 121 ? 5.115 -7.837 -18.657 1.00 93.88 121 MET A O 1
ATOM 984 N N . ALA A 1 122 ? 5.321 -5.633 -19.012 1.00 95.50 122 ALA A N 1
ATOM 985 C CA . ALA A 1 122 ? 4.311 -5.247 -18.023 1.00 95.50 122 ALA A CA 1
ATOM 986 C C . ALA A 1 122 ? 2.952 -5.970 -18.184 1.00 95.50 122 ALA A C 1
ATOM 988 O O . ALA A 1 122 ? 2.430 -6.450 -17.175 1.00 95.50 122 ALA A O 1
ATOM 989 N N . PRO A 1 123 ? 2.386 -6.153 -19.398 1.00 95.31 123 PRO A N 1
ATOM 990 C CA . PRO A 1 123 ? 1.146 -6.918 -19.567 1.00 95.31 123 PRO A CA 1
ATOM 991 C C . PRO A 1 123 ? 1.286 -8.405 -19.207 1.00 95.31 123 PRO A C 1
ATOM 993 O O . PRO A 1 123 ? 0.371 -8.994 -18.634 1.00 95.31 123 PRO A O 1
ATOM 996 N N . ALA A 1 124 ? 2.431 -9.023 -19.514 1.00 95.94 124 ALA A N 1
ATOM 997 C CA . ALA A 1 124 ? 2.683 -10.422 -19.172 1.00 95.94 124 ALA A CA 1
ATOM 998 C C . ALA A 1 124 ? 2.842 -10.602 -17.654 1.00 95.94 124 ALA A C 1
ATOM 1000 O O . ALA A 1 124 ? 2.255 -11.517 -17.074 1.00 95.94 124 ALA A O 1
ATOM 1001 N N . LEU A 1 125 ? 3.561 -9.681 -17.003 1.00 97.12 125 LEU A N 1
ATOM 1002 C CA . LEU A 1 125 ? 3.700 -9.632 -15.546 1.00 97.12 125 LEU A CA 1
ATOM 1003 C C . LEU A 1 125 ? 2.340 -9.445 -14.859 1.00 97.12 125 LEU A C 1
ATOM 1005 O O . LEU A 1 125 ? 2.049 -10.141 -13.890 1.00 97.12 125 LEU A O 1
ATOM 1009 N N . PHE A 1 126 ? 1.481 -8.564 -15.381 1.00 97.75 126 PHE A N 1
ATOM 1010 C CA . PHE A 1 126 ? 0.119 -8.371 -14.873 1.00 97.75 126 PHE A CA 1
ATOM 1011 C C . PHE A 1 126 ? -0.700 -9.672 -14.888 1.00 97.75 126 PHE A C 1
ATOM 1013 O O . PHE A 1 126 ? -1.311 -10.029 -13.878 1.00 97.75 126 PHE A O 1
ATOM 1020 N N . ASN A 1 127 ? -0.677 -10.410 -16.001 1.00 96.12 127 ASN A N 1
ATOM 1021 C CA . ASN A 1 127 ? -1.402 -11.678 -16.124 1.00 96.12 127 ASN A CA 1
ATOM 1022 C C . ASN A 1 127 ? -0.866 -12.749 -15.163 1.00 96.12 127 ASN A C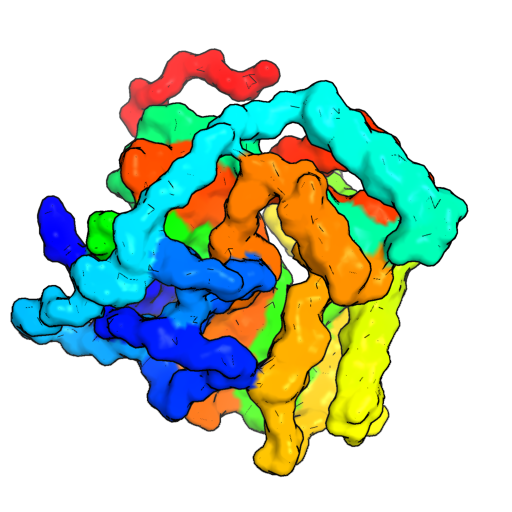 1
ATOM 1024 O O . ASN A 1 127 ? -1.647 -13.451 -14.518 1.00 96.12 127 ASN A O 1
ATOM 1028 N N . GLU A 1 128 ? 0.457 -12.853 -15.024 1.00 96.25 128 GLU A N 1
ATOM 1029 C CA . GLU A 1 128 ? 1.073 -13.797 -14.090 1.00 96.25 128 GLU A CA 1
ATOM 1030 C C . GLU A 1 128 ? 0.733 -13.444 -12.632 1.00 96.25 128 GLU A C 1
ATOM 1032 O O . GLU A 1 128 ? 0.395 -14.335 -11.853 1.00 96.25 128 GLU A O 1
ATOM 1037 N N . LEU A 1 129 ? 0.726 -12.157 -12.264 1.00 95.75 129 LEU A N 1
ATOM 1038 C CA . LEU A 1 129 ? 0.296 -11.710 -10.934 1.00 95.75 129 LEU A CA 1
ATOM 1039 C C . LEU A 1 129 ? -1.177 -12.032 -10.664 1.00 95.75 129 LEU A C 1
ATOM 1041 O O . LEU A 1 129 ? -1.506 -12.488 -9.566 1.00 95.75 129 LEU A O 1
ATOM 1045 N N . CYS A 1 130 ? -2.051 -11.860 -11.661 1.00 95.00 130 CYS A N 1
ATOM 1046 C CA . CYS A 1 130 ? -3.446 -12.283 -11.559 1.00 95.00 130 CYS A CA 1
ATOM 1047 C C . CYS A 1 130 ? -3.536 -13.789 -11.274 1.00 95.00 130 CYS A C 1
ATOM 1049 O O . CYS A 1 130 ? -4.204 -14.196 -10.324 1.00 95.00 130 CYS A O 1
ATOM 1051 N N . SER A 1 131 ? -2.821 -14.626 -12.027 1.00 93.19 131 SER A N 1
ATOM 1052 C CA . SER A 1 131 ? -2.851 -16.075 -11.799 1.00 93.19 131 SER A CA 1
ATOM 1053 C C . SER A 1 131 ? -2.280 -16.472 -10.435 1.00 93.19 131 SER A C 1
ATOM 1055 O O . SER A 1 131 ? -2.811 -17.370 -9.786 1.00 93.19 131 SER A O 1
ATOM 1057 N N . LYS A 1 132 ? -1.183 -15.839 -10.009 1.00 93.06 132 LYS A N 1
ATOM 1058 C CA . LYS A 1 132 ? -0.416 -16.259 -8.833 1.00 93.06 132 LYS A CA 1
ATOM 1059 C C . LYS A 1 132 ? -1.010 -15.784 -7.511 1.00 93.06 132 LYS A C 1
ATOM 1061 O O . LYS A 1 132 ? -0.906 -16.490 -6.512 1.00 93.06 132 LYS A O 1
ATOM 1066 N N . TYR A 1 133 ? -1.629 -14.604 -7.489 1.00 92.75 133 TYR A N 1
ATOM 1067 C CA . TYR A 1 133 ? -2.098 -13.967 -6.257 1.00 92.75 133 TYR A CA 1
ATOM 1068 C C . TYR A 1 133 ? -3.604 -13.689 -6.294 1.00 92.75 133 TYR A C 1
ATOM 1070 O O . TYR A 1 133 ? -3.994 -12.525 -6.278 1.00 92.75 133 TYR A O 1
ATOM 1078 N N . PRO A 1 134 ? -4.489 -14.706 -6.321 1.00 92.44 134 PRO A N 1
ATOM 1079 C CA . PRO A 1 134 ? -5.938 -14.525 -6.486 1.00 92.44 134 PRO A CA 1
ATOM 1080 C C . PRO A 1 134 ? -6.605 -13.638 -5.427 1.00 92.44 134 PRO A C 1
ATOM 1082 O O . PRO A 1 134 ? -7.592 -12.972 -5.720 1.00 92.44 134 PRO A O 1
ATOM 1085 N N . ALA A 1 135 ? -6.047 -13.579 -4.217 1.00 91.94 135 ALA A N 1
ATOM 1086 C CA . ALA A 1 135 ? -6.563 -12.762 -3.119 1.00 91.94 135 ALA A CA 1
ATOM 1087 C C . ALA A 1 135 ? -6.096 -11.291 -3.141 1.00 91.94 135 ALA A C 1
ATOM 1089 O O . ALA A 1 135 ? -6.549 -10.505 -2.316 1.00 91.94 135 ALA A O 1
ATOM 1090 N N . ALA A 1 136 ? -5.191 -10.904 -4.047 1.00 94.38 136 ALA A N 1
ATOM 1091 C CA . ALA A 1 136 ? -4.679 -9.536 -4.134 1.00 94.38 136 ALA A CA 1
ATOM 1092 C C . ALA A 1 136 ? -5.444 -8.698 -5.168 1.00 94.38 136 ALA A C 1
ATOM 1094 O O . ALA A 1 136 ? -5.897 -9.208 -6.198 1.00 94.38 136 ALA A O 1
ATOM 1095 N N . PHE A 1 137 ? -5.529 -7.393 -4.925 1.00 97.25 137 PHE A N 1
ATOM 1096 C CA . PHE A 1 137 ? -5.899 -6.424 -5.943 1.00 97.25 137 PHE A CA 1
ATOM 1097 C C . PHE A 1 137 ? -4.691 -6.187 -6.850 1.00 97.25 137 PHE A C 1
ATOM 1099 O O . PHE A 1 137 ? -3.635 -5.745 -6.389 1.00 97.25 137 PHE A O 1
ATOM 1106 N N . ILE A 1 138 ? -4.832 -6.514 -8.134 1.00 98.12 138 ILE A N 1
ATOM 1107 C CA . ILE A 1 138 ? -3.766 -6.338 -9.126 1.00 98.12 138 ILE A CA 1
ATOM 1108 C C . ILE A 1 138 ? -4.119 -5.142 -9.996 1.00 98.12 138 ILE A C 1
ATOM 1110 O O . ILE A 1 138 ? -5.253 -5.056 -10.454 1.00 98.12 138 ILE A O 1
ATOM 1114 N N . SER A 1 139 ? -3.170 -4.249 -10.266 1.00 98.44 139 SER A N 1
ATOM 1115 C CA . SER A 1 139 ? -3.381 -3.104 -11.159 1.00 98.44 139 SER A CA 1
ATOM 1116 C C . SER A 1 139 ? -2.184 -2.846 -12.054 1.00 98.44 139 SER A C 1
ATOM 1118 O O . SER A 1 139 ? -1.051 -2.887 -11.579 1.00 98.44 139 SER A O 1
ATOM 1120 N N . LEU A 1 140 ? -2.448 -2.501 -13.311 1.00 98.38 140 LEU A N 1
ATOM 1121 C CA . LEU A 1 140 ? -1.497 -1.971 -14.276 1.00 98.38 140 LEU A CA 1
ATOM 1122 C C . LEU A 1 140 ? -2.003 -0.612 -14.777 1.00 98.38 140 LEU A C 1
ATOM 1124 O O . LEU A 1 140 ? -3.044 -0.527 -15.427 1.00 98.38 140 LEU A O 1
ATOM 1128 N N . ILE A 1 141 ? -1.256 0.443 -14.469 1.00 97.94 141 ILE A N 1
ATOM 1129 C CA . ILE A 1 141 ? -1.550 1.830 -14.833 1.00 97.94 141 ILE A CA 1
ATOM 1130 C C . ILE A 1 141 ? -0.459 2.296 -15.791 1.00 97.94 141 ILE A C 1
ATOM 1132 O O . ILE A 1 141 ? 0.723 2.132 -15.502 1.00 97.94 141 ILE A O 1
ATOM 1136 N N . HIS A 1 142 ? -0.831 2.897 -16.913 1.00 95.25 142 HIS A N 1
ATOM 1137 C CA . HIS A 1 142 ? 0.125 3.413 -17.887 1.00 95.25 142 HIS A CA 1
ATOM 1138 C C . HIS A 1 142 ? -0.232 4.841 -18.271 1.00 95.25 142 HIS A C 1
ATOM 1140 O O . HIS A 1 142 ? -1.375 5.125 -18.629 1.00 95.25 142 HIS A O 1
ATOM 1146 N N . ILE A 1 143 ? 0.764 5.724 -18.244 1.00 92.31 143 ILE A N 1
ATOM 1147 C CA . ILE A 1 143 ? 0.709 7.051 -18.845 1.00 92.31 143 ILE A CA 1
ATOM 1148 C C . ILE A 1 143 ? 1.883 7.156 -19.830 1.00 92.31 143 ILE A C 1
ATOM 1150 O O . ILE A 1 143 ? 3.040 7.222 -19.408 1.00 92.31 143 ILE A O 1
ATOM 1154 N N . PRO A 1 144 ? 1.609 7.184 -21.142 1.00 88.19 144 PRO A N 1
ATOM 1155 C CA . PRO A 1 144 ? 2.637 7.136 -22.173 1.00 88.19 144 PRO A CA 1
ATOM 1156 C C . PRO A 1 144 ? 3.631 8.291 -22.053 1.00 88.19 144 PRO A C 1
ATOM 1158 O O . PRO A 1 144 ? 3.243 9.455 -21.963 1.00 88.19 144 PRO A O 1
ATOM 1161 N N . GLY A 1 145 ? 4.924 7.970 -22.083 1.00 84.81 145 GLY A N 1
ATOM 1162 C CA . GLY A 1 145 ? 5.997 8.956 -21.921 1.00 84.81 145 GLY A CA 1
ATOM 1163 C C . GLY A 1 145 ? 6.157 9.498 -20.498 1.00 84.81 145 GLY A C 1
ATOM 1164 O O . GLY A 1 145 ? 7.020 10.344 -20.289 1.00 84.81 145 GLY A O 1
ATOM 1165 N N . VAL A 1 146 ? 5.361 9.016 -19.537 1.00 88.00 146 VAL A N 1
ATOM 1166 C CA . VAL A 1 146 ? 5.485 9.368 -18.120 1.00 88.00 146 VAL A CA 1
ATOM 1167 C C . VAL A 1 146 ? 5.881 8.135 -17.312 1.00 88.00 146 VAL A C 1
ATOM 1169 O O . VAL A 1 146 ? 7.027 8.052 -16.891 1.00 88.00 146 VAL A O 1
ATOM 1172 N N . PHE A 1 147 ? 4.984 7.166 -17.107 1.00 93.00 147 PHE A N 1
ATOM 1173 C CA . PHE A 1 147 ? 5.299 5.952 -16.350 1.00 93.00 147 PHE A CA 1
ATOM 1174 C C . PHE A 1 147 ? 4.394 4.771 -16.713 1.00 93.00 147 PHE A C 1
ATOM 1176 O O . PHE A 1 147 ? 3.276 4.940 -17.201 1.00 93.00 147 PHE A O 1
ATOM 1183 N N . THR A 1 148 ? 4.853 3.575 -16.353 1.00 96.25 148 THR A N 1
ATOM 1184 C CA . THR A 1 148 ? 4.013 2.385 -16.166 1.00 96.25 148 THR A CA 1
ATOM 1185 C C . THR A 1 148 ? 4.131 1.932 -14.721 1.00 96.25 148 THR A C 1
ATOM 1187 O O . THR A 1 148 ? 5.240 1.863 -14.204 1.00 96.25 148 THR A O 1
ATOM 1190 N N . TRP A 1 149 ? 3.021 1.625 -14.058 1.00 98.12 149 TRP A N 1
ATOM 1191 C CA . TRP A 1 149 ? 2.975 1.198 -12.662 1.00 98.12 149 TRP A CA 1
ATOM 1192 C C . TRP A 1 149 ? 2.207 -0.111 -12.533 1.00 98.12 149 TRP A C 1
ATOM 1194 O O . TRP A 1 149 ? 1.065 -0.211 -12.978 1.00 98.12 149 TRP A O 1
ATOM 1204 N N . LEU A 1 150 ? 2.825 -1.106 -11.906 1.00 98.56 150 LEU A N 1
ATOM 1205 C CA . LEU A 1 150 ? 2.260 -2.431 -11.683 1.00 98.56 150 LEU A CA 1
ATOM 1206 C C . LEU A 1 150 ? 2.238 -2.718 -10.181 1.00 98.56 150 LEU A C 1
ATOM 1208 O O . LEU A 1 150 ? 3.248 -2.532 -9.508 1.00 98.56 150 LEU A O 1
ATOM 1212 N N . GLY A 1 151 ? 1.109 -3.180 -9.651 1.00 97.25 151 GLY A N 1
ATOM 1213 C CA . GLY A 1 151 ? 0.944 -3.468 -8.225 1.00 97.25 151 GLY A CA 1
ATOM 1214 C C . GLY A 1 151 ? 0.133 -4.730 -7.967 1.00 97.25 151 GLY A C 1
ATOM 1215 O O . GLY A 1 151 ? -0.721 -5.093 -8.774 1.00 97.25 151 GLY A O 1
ATOM 1216 N N . ALA A 1 152 ? 0.412 -5.382 -6.837 1.00 95.56 152 ALA A N 1
ATOM 1217 C CA . ALA A 1 152 ? -0.289 -6.568 -6.350 1.00 95.56 152 ALA A CA 1
ATOM 1218 C C . ALA A 1 152 ? -0.533 -6.457 -4.838 1.00 95.56 152 ALA A C 1
ATOM 1220 O O . ALA A 1 152 ? 0.147 -7.092 -4.028 1.00 95.56 152 ALA A O 1
ATOM 1221 N N . THR A 1 153 ? -1.478 -5.608 -4.442 1.00 94.06 153 THR A N 1
ATOM 1222 C CA . THR A 1 153 ? -1.687 -5.264 -3.033 1.00 94.06 153 THR A CA 1
ATOM 1223 C C . THR A 1 153 ? -2.767 -6.132 -2.378 1.00 94.06 153 THR A C 1
ATOM 1225 O O . THR A 1 153 ? -3.849 -6.304 -2.943 1.00 94.06 153 THR A O 1
ATOM 1228 N N . PRO A 1 154 ? -2.513 -6.692 -1.183 1.00 84.19 154 PRO A N 1
ATOM 1229 C CA . PRO A 1 154 ? -3.539 -7.359 -0.386 1.00 84.19 154 PRO A CA 1
ATOM 1230 C C . PRO A 1 154 ? -4.294 -6.391 0.541 1.00 84.19 154 PRO A C 1
ATOM 1232 O O . PRO A 1 154 ? -5.240 -6.803 1.208 1.00 84.19 154 PRO A O 1
ATOM 1235 N N . GLU A 1 155 ? -3.863 -5.129 0.640 1.00 92.31 155 GLU A N 1
ATOM 1236 C CA . GLU A 1 155 ? -4.289 -4.223 1.707 1.00 92.31 155 GLU A CA 1
ATOM 1237 C C . GLU A 1 155 ? -5.364 -3.251 1.225 1.00 92.31 155 GLU A C 1
ATOM 1239 O O . GLU A 1 155 ? -5.116 -2.336 0.434 1.00 92.31 155 GLU A O 1
ATOM 1244 N N . ARG A 1 156 ? -6.582 -3.454 1.731 1.00 94.75 156 ARG A N 1
ATOM 1245 C CA . ARG A 1 156 ? -7.704 -2.539 1.540 1.00 94.75 156 ARG A CA 1
ATOM 1246 C C . ARG A 1 156 ? -7.531 -1.337 2.461 1.00 94.75 156 ARG A C 1
ATOM 1248 O O . ARG A 1 156 ? -7.427 -1.496 3.673 1.00 94.75 156 ARG A O 1
ATOM 1255 N N . LEU A 1 157 ? -7.581 -0.140 1.884 1.00 96.56 157 LEU A N 1
ATOM 1256 C CA . LEU A 1 157 ? -7.664 1.094 2.657 1.00 96.56 157 LEU A CA 1
ATOM 1257 C C . LEU A 1 157 ? -9.106 1.330 3.110 1.00 96.56 157 LEU A C 1
ATOM 1259 O O . LEU A 1 157 ? -9.363 1.541 4.292 1.00 96.56 157 LEU A O 1
ATOM 1263 N N . LEU A 1 158 ? -10.048 1.294 2.166 1.00 96.50 158 LEU A N 1
ATOM 1264 C CA . LEU A 1 158 ? -11.453 1.580 2.426 1.00 96.50 158 LEU A CA 1
ATOM 1265 C C . LEU A 1 158 ? -12.323 0.974 1.326 1.00 96.50 158 LEU A C 1
ATOM 1267 O O . LEU A 1 158 ? -12.023 1.113 0.146 1.00 96.50 158 LEU A O 1
ATOM 1271 N N . TYR A 1 159 ? -13.412 0.331 1.717 1.00 97.62 159 TYR A N 1
ATOM 1272 C CA . TYR A 1 159 ? -14.484 -0.093 0.831 1.00 97.62 159 TYR A CA 1
ATOM 1273 C C . TYR A 1 159 ? -15.801 0.454 1.358 1.00 97.62 159 TYR A C 1
ATOM 1275 O O . TYR A 1 159 ? -16.140 0.173 2.498 1.00 97.62 159 TYR A O 1
ATOM 1283 N N . LEU A 1 160 ? -16.526 1.227 0.564 1.00 96.81 160 LEU A N 1
ATOM 1284 C CA . LEU A 1 160 ? -17.838 1.763 0.898 1.00 96.81 160 LEU A CA 1
ATOM 1285 C C . LEU A 1 160 ? -18.835 1.293 -0.153 1.00 96.81 160 LEU A C 1
ATOM 1287 O O . LEU A 1 160 ? -18.640 1.546 -1.340 1.00 96.81 160 LEU A O 1
ATOM 1291 N N . LYS A 1 161 ? -19.906 0.653 0.311 1.00 95.88 161 LYS A N 1
ATOM 1292 C CA . LYS A 1 161 ? -21.069 0.275 -0.488 1.00 95.88 161 LYS A CA 1
ATOM 1293 C C . LYS A 1 161 ? -22.300 0.208 0.410 1.00 95.88 161 LYS A C 1
ATOM 1295 O O . LYS A 1 161 ? -22.195 -0.227 1.555 1.00 95.88 161 LYS A O 1
ATOM 1300 N N . ASP A 1 162 ? -23.454 0.651 -0.087 1.00 93.69 162 ASP A N 1
ATOM 1301 C CA . ASP A 1 162 ? -24.733 0.599 0.643 1.00 93.69 162 ASP A CA 1
ATOM 1302 C C . ASP A 1 162 ? -24.636 1.187 2.072 1.00 93.69 162 ASP A C 1
ATOM 1304 O O . ASP A 1 162 ? -25.101 0.595 3.049 1.00 93.69 162 ASP A O 1
ATOM 1308 N N . ASN A 1 163 ? -23.967 2.342 2.213 1.00 93.56 163 ASN A N 1
ATOM 1309 C CA . ASN A 1 163 ? -23.689 3.029 3.489 1.00 93.56 163 ASN A CA 1
ATOM 1310 C C . ASN A 1 163 ? -22.892 2.212 4.523 1.00 93.56 163 ASN A C 1
ATOM 1312 O O . ASN A 1 163 ? -22.803 2.595 5.691 1.00 93.56 163 ASN A O 1
ATOM 1316 N N . THR A 1 164 ? -22.302 1.094 4.111 1.00 96.19 164 THR A N 1
ATOM 1317 C CA . THR A 1 164 ? -21.446 0.260 4.948 1.00 96.19 164 THR A CA 1
ATOM 1318 C C . THR A 1 164 ? -20.010 0.431 4.495 1.00 96.19 164 THR A C 1
ATOM 1320 O O . THR A 1 164 ? -19.683 0.213 3.327 1.00 96.19 164 THR A O 1
ATOM 1323 N N . VAL A 1 165 ? -19.149 0.820 5.429 1.00 97.25 165 VAL A N 1
ATOM 1324 C CA . VAL A 1 165 ? -17.713 0.914 5.209 1.00 97.25 165 VAL A CA 1
ATOM 1325 C C . VAL A 1 165 ? -17.027 -0.310 5.793 1.00 97.25 165 VAL A C 1
ATOM 1327 O O . VAL A 1 165 ? -17.337 -0.756 6.897 1.00 97.25 165 VAL A O 1
ATOM 1330 N N . HIS A 1 166 ? -16.056 -0.829 5.054 1.00 97.12 166 HIS A N 1
ATOM 1331 C CA . HIS A 1 166 ? -15.144 -1.878 5.468 1.00 97.12 166 HIS A CA 1
ATOM 1332 C C . HIS A 1 166 ? -13.704 -1.407 5.258 1.00 97.12 166 HIS A C 1
ATOM 1334 O O . HIS A 1 166 ? -13.290 -1.082 4.146 1.00 97.12 166 HIS A O 1
ATOM 1340 N N . THR A 1 167 ? -12.926 -1.385 6.333 1.00 96.69 167 THR A N 1
ATOM 1341 C CA . THR A 1 167 ? -11.476 -1.172 6.310 1.00 96.69 167 THR A CA 1
ATOM 1342 C C . THR A 1 167 ? -10.781 -2.328 7.022 1.00 96.69 167 THR A C 1
ATOM 1344 O O . THR A 1 167 ? -11.423 -3.168 7.660 1.00 96.69 167 THR A O 1
ATOM 1347 N N . THR A 1 168 ? -9.467 -2.424 6.866 1.00 94.94 168 THR A N 1
ATOM 1348 C CA . THR A 1 168 ? -8.679 -3.507 7.447 1.00 94.94 168 THR A CA 1
ATOM 1349 C C . THR A 1 168 ? -7.419 -2.954 8.082 1.00 94.94 168 THR A C 1
ATOM 1351 O O . THR A 1 168 ? -6.719 -2.145 7.481 1.00 94.94 168 THR A O 1
ATOM 1354 N N . SER A 1 169 ? -7.114 -3.432 9.282 1.00 94.81 169 SER A N 1
ATOM 1355 C CA . SER A 1 169 ? -5.804 -3.268 9.905 1.00 94.81 169 SER A CA 1
ATOM 1356 C C . SER A 1 169 ? -4.948 -4.466 9.521 1.00 94.8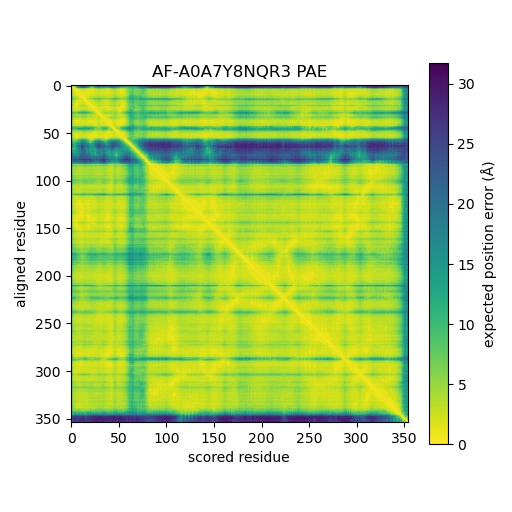1 169 SER A C 1
ATOM 1358 O O . SER A 1 169 ? -5.331 -5.586 9.861 1.00 94.81 169 SER A O 1
ATOM 1360 N N . ILE A 1 170 ? -3.835 -4.260 8.814 1.00 93.12 170 ILE A N 1
ATOM 1361 C CA . ILE A 1 170 ? -2.894 -5.330 8.458 1.00 93.12 170 ILE A CA 1
ATOM 1362 C C . ILE A 1 170 ? -1.482 -4.931 8.884 1.00 93.12 170 ILE A C 1
ATOM 1364 O O . ILE A 1 170 ? -0.951 -3.914 8.439 1.00 93.12 170 ILE A O 1
ATOM 1368 N N . ALA A 1 171 ? -0.866 -5.739 9.738 1.00 90.69 171 ALA A N 1
ATOM 1369 C CA . ALA A 1 171 ? 0.519 -5.603 10.170 1.00 90.69 171 ALA A CA 1
ATOM 1370 C C . ALA A 1 171 ? 1.041 -6.938 10.713 1.00 90.69 171 ALA A C 1
ATOM 1372 O O . ALA A 1 171 ? 0.334 -7.946 10.702 1.00 90.69 171 ALA A O 1
ATOM 1373 N N . ALA A 1 172 ? 2.303 -6.931 11.149 1.00 88.44 172 ALA A N 1
ATOM 1374 C CA . ALA A 1 172 ? 3.115 -8.113 11.401 1.00 88.44 172 ALA A CA 1
ATOM 1375 C C . ALA A 1 172 ? 3.275 -8.988 10.143 1.00 88.44 172 ALA A C 1
ATOM 1377 O O . ALA A 1 172 ? 2.353 -9.192 9.354 1.00 88.44 172 ALA A O 1
ATOM 1378 N N . THR A 1 173 ? 4.488 -9.456 9.873 1.00 88.06 173 THR A N 1
ATOM 1379 C CA . THR A 1 173 ? 4.770 -10.235 8.662 1.00 88.06 173 THR A CA 1
ATOM 1380 C C . THR A 1 173 ? 5.631 -11.429 9.017 1.00 88.06 173 THR A C 1
ATOM 1382 O O . THR A 1 173 ? 6.650 -11.283 9.679 1.00 88.06 173 THR A O 1
ATOM 1385 N N . ARG A 1 174 ? 5.240 -12.608 8.535 1.00 87.94 174 ARG A N 1
ATOM 1386 C CA . ARG A 1 174 ? 6.051 -13.827 8.591 1.00 87.94 174 ARG A CA 1
ATOM 1387 C C . ARG A 1 174 ? 6.107 -14.493 7.217 1.00 87.94 174 ARG A C 1
ATOM 1389 O O . ARG A 1 174 ? 5.158 -14.340 6.443 1.00 87.94 174 ARG A O 1
ATOM 1396 N N . PRO A 1 175 ? 7.167 -15.248 6.896 1.00 86.06 175 PRO A N 1
ATOM 1397 C CA . PRO A 1 175 ? 7.133 -16.198 5.790 1.00 86.06 175 PRO A CA 1
ATOM 1398 C C . PRO A 1 175 ? 5.993 -17.209 5.968 1.00 86.06 175 PRO A C 1
ATOM 1400 O O . PRO A 1 175 ? 5.675 -17.610 7.087 1.00 86.06 175 PRO A O 1
ATOM 1403 N N . PHE A 1 176 ? 5.363 -17.618 4.869 1.00 88.50 176 PHE A N 1
ATOM 1404 C CA . PHE A 1 176 ? 4.399 -18.715 4.884 1.00 88.50 176 PHE A CA 1
ATOM 1405 C C . PHE A 1 176 ? 5.125 -20.060 4.767 1.00 88.50 176 PHE A C 1
ATOM 1407 O O . PHE A 1 176 ? 5.794 -20.314 3.766 1.00 88.50 176 PHE A O 1
ATOM 1414 N N . GLU A 1 177 ? 4.958 -20.930 5.765 1.00 88.50 177 GLU A N 1
ATOM 1415 C CA . GLU A 1 177 ? 5.644 -22.231 5.866 1.00 88.50 177 GLU A CA 1
ATOM 1416 C C . GLU A 1 177 ? 4.720 -23.431 5.569 1.00 88.50 177 GLU A C 1
ATOM 1418 O O . GLU A 1 177 ? 5.005 -24.561 5.950 1.00 88.50 177 GLU A O 1
ATOM 1423 N N . GLY A 1 178 ? 3.609 -23.204 4.857 1.00 88.56 178 GLY A N 1
ATOM 1424 C CA . GLY A 1 178 ? 2.671 -24.253 4.428 1.00 88.56 178 GLY A CA 1
ATOM 1425 C C . GLY A 1 178 ? 1.390 -24.351 5.261 1.00 88.56 178 GLY A C 1
ATOM 1426 O O . GLY A 1 178 ? 0.410 -24.924 4.790 1.00 88.56 178 GLY A O 1
ATOM 1427 N N . GLU A 1 179 ? 1.352 -23.727 6.437 1.00 91.44 179 GLU A N 1
ATOM 1428 C CA . GLU A 1 179 ? 0.157 -23.599 7.273 1.00 91.44 179 GLU A CA 1
ATOM 1429 C C . GLU A 1 179 ? 0.061 -22.212 7.923 1.00 91.44 179 GLU A C 1
ATOM 1431 O O . GLU A 1 179 ? 1.055 -21.494 8.058 1.00 91.44 179 GLU A O 1
ATOM 1436 N N . LEU A 1 180 ? -1.159 -21.805 8.291 1.00 91.38 180 LEU A N 1
ATOM 1437 C CA . LEU A 1 180 ? -1.370 -20.560 9.026 1.00 91.38 180 LEU A CA 1
ATOM 1438 C C . LEU A 1 180 ? -1.025 -20.778 10.509 1.00 91.38 180 LEU A C 1
ATOM 1440 O O . LEU A 1 180 ? -1.634 -21.644 11.140 1.00 91.38 180 LEU A O 1
ATOM 1444 N N . PRO A 1 181 ? -0.100 -19.997 11.095 1.00 89.50 181 PRO A N 1
ATOM 1445 C CA . PRO A 1 181 ? 0.232 -20.109 12.510 1.00 89.50 181 PRO A CA 1
ATOM 1446 C C . PRO A 1 181 ? -0.954 -19.670 13.373 1.00 89.50 181 PRO A C 1
ATOM 1448 O O . PRO A 1 181 ? -1.507 -18.602 13.130 1.00 89.50 181 PRO A O 1
ATOM 1451 N N . ASP A 1 182 ? -1.299 -20.431 14.416 1.00 91.25 182 ASP A N 1
ATOM 1452 C CA . ASP A 1 182 ? -2.273 -20.004 15.437 1.00 91.25 182 ASP A CA 1
ATOM 1453 C C . ASP A 1 182 ? -1.879 -18.628 16.010 1.00 91.25 182 ASP A C 1
ATOM 1455 O O . ASP A 1 182 ? -0.693 -18.346 16.208 1.00 91.25 182 ASP A O 1
ATOM 1459 N N . ILE A 1 183 ? -2.865 -17.772 16.308 1.00 90.50 183 ILE A N 1
ATOM 1460 C CA . ILE A 1 183 ? -2.654 -16.449 16.913 1.00 90.50 183 ILE A CA 1
ATOM 1461 C C . ILE A 1 183 ? -1.778 -16.511 18.179 1.00 90.50 183 ILE A C 1
ATOM 1463 O O . ILE A 1 183 ? -0.985 -15.607 18.427 1.00 90.50 183 ILE A O 1
ATOM 1467 N N . LYS A 1 184 ? -1.840 -17.610 18.943 1.00 91.69 184 LYS A N 1
ATOM 1468 C CA . LYS A 1 184 ? -1.018 -17.845 20.146 1.00 91.69 184 LYS A CA 1
ATOM 1469 C C . LYS A 1 184 ? 0.481 -17.985 19.860 1.00 91.69 184 LYS A C 1
ATOM 1471 O O . LYS A 1 184 ? 1.283 -17.820 20.774 1.00 91.69 184 LYS A O 1
ATOM 1476 N N . ASN A 1 185 ? 0.853 -18.292 18.617 1.00 92.38 185 ASN A N 1
ATOM 1477 C CA . ASN A 1 185 ? 2.243 -18.452 18.182 1.00 92.38 185 ASN A CA 1
ATOM 1478 C C . ASN A 1 185 ? 2.868 -17.131 17.701 1.00 92.38 185 ASN A C 1
ATOM 1480 O O . ASN A 1 185 ? 4.032 -17.115 17.282 1.00 92.38 185 ASN A O 1
ATOM 1484 N N . TRP A 1 186 ? 2.116 -16.027 17.727 1.00 92.44 186 TRP A N 1
ATOM 1485 C CA . TRP A 1 186 ? 2.631 -14.691 17.442 1.00 92.44 186 TRP A CA 1
ATOM 1486 C C . TRP A 1 186 ? 3.286 -14.102 18.685 1.00 92.44 186 TRP A C 1
ATOM 1488 O O . TRP A 1 186 ? 2.793 -14.244 19.805 1.00 92.44 186 TRP A O 1
ATOM 1498 N N . ASN A 1 187 ? 4.444 -13.478 18.497 1.00 91.06 187 ASN A N 1
ATOM 1499 C CA . ASN A 1 187 ? 5.195 -12.907 19.600 1.00 91.06 187 ASN A CA 1
ATOM 1500 C C . ASN A 1 187 ? 4.601 -11.551 20.017 1.00 91.06 187 ASN A C 1
ATOM 1502 O O . ASN A 1 187 ? 3.763 -10.956 19.337 1.00 91.06 187 ASN A O 1
ATOM 1506 N N . LYS A 1 188 ? 5.061 -11.042 21.162 1.00 89.31 188 LYS A N 1
ATOM 1507 C CA . LYS A 1 188 ? 4.567 -9.783 21.726 1.00 89.31 188 LYS A CA 1
ATOM 1508 C C . LYS A 1 188 ? 4.778 -8.582 20.789 1.00 89.31 188 LYS A C 1
ATOM 1510 O O . LYS A 1 188 ? 3.855 -7.788 20.653 1.00 89.31 188 LYS A O 1
ATOM 1515 N N . LYS A 1 189 ? 5.938 -8.476 20.123 1.00 84.00 189 LYS A N 1
ATOM 1516 C CA . LYS A 1 189 ? 6.252 -7.385 19.177 1.00 84.00 189 LYS A CA 1
ATOM 1517 C C . LYS A 1 189 ? 5.235 -7.355 18.038 1.00 84.00 189 LYS A C 1
ATOM 1519 O O . LYS A 1 189 ? 4.680 -6.310 17.729 1.00 84.00 189 LYS A O 1
ATOM 1524 N N . GLU A 1 190 ? 4.966 -8.506 17.438 1.00 89.94 190 GLU A N 1
ATOM 1525 C CA . GLU A 1 190 ? 4.055 -8.628 16.299 1.00 89.94 190 GLU A CA 1
ATOM 1526 C C . GLU A 1 190 ? 2.604 -8.295 16.675 1.00 89.94 190 GLU A C 1
ATOM 1528 O O . GLU A 1 190 ? 1.915 -7.583 15.943 1.00 89.94 190 GLU A O 1
ATOM 1533 N N . LEU A 1 191 ? 2.144 -8.767 17.839 1.00 92.56 191 LEU A N 1
ATOM 1534 C CA . LEU A 1 191 ? 0.817 -8.430 18.361 1.00 92.56 191 LEU A CA 1
ATOM 1535 C C . LEU A 1 191 ? 0.700 -6.929 18.672 1.00 92.56 191 LEU A C 1
ATOM 1537 O O . LEU A 1 191 ? -0.322 -6.316 18.363 1.00 92.56 191 LEU A O 1
ATOM 1541 N N . GLU A 1 192 ? 1.745 -6.321 19.238 1.00 89.56 192 GLU A N 1
ATOM 1542 C CA . GLU A 1 192 ? 1.806 -4.877 19.490 1.00 89.56 192 GLU A CA 1
ATOM 1543 C C . GLU A 1 192 ? 1.789 -4.069 18.185 1.00 89.56 192 GLU A C 1
ATOM 1545 O O . GLU A 1 192 ? 1.037 -3.100 18.081 1.00 89.56 192 GLU A O 1
ATOM 1550 N N . GLU A 1 193 ? 2.543 -4.483 17.162 1.00 89.88 193 GLU A N 1
ATOM 1551 C CA . GLU A 1 193 ? 2.521 -3.851 15.838 1.00 89.88 193 GLU A CA 1
ATOM 1552 C C . GLU A 1 193 ? 1.114 -3.856 15.223 1.00 89.88 193 GLU A C 1
ATOM 1554 O O . GLU A 1 193 ? 0.656 -2.819 14.732 1.00 89.88 193 GLU A O 1
ATOM 1559 N N . GLN A 1 194 ? 0.402 -4.986 15.297 1.00 94.38 194 GLN A N 1
ATOM 1560 C CA . GLN A 1 194 ? -0.985 -5.089 14.832 1.00 94.38 194 GLN A CA 1
ATOM 1561 C C . GLN A 1 194 ? -1.947 -4.233 15.660 1.00 94.38 194 GLN A C 1
ATOM 1563 O O . GLN A 1 194 ? -2.843 -3.575 15.112 1.00 94.38 194 GLN A O 1
ATOM 1568 N N . GLN A 1 195 ? -1.772 -4.208 16.981 1.00 94.50 195 GLN A N 1
ATOM 1569 C CA . GLN A 1 195 ? -2.625 -3.418 17.860 1.00 94.50 195 GLN A CA 1
ATOM 1570 C C . GLN A 1 195 ? -2.454 -1.918 17.606 1.00 94.50 195 GLN A C 1
ATOM 1572 O O . GLN A 1 195 ? -3.444 -1.192 17.599 1.00 94.50 195 GLN A O 1
ATOM 1577 N N . LEU A 1 196 ? -1.233 -1.445 17.343 1.00 92.94 196 LEU A N 1
ATOM 1578 C CA . LEU A 1 196 ? -0.956 -0.038 17.039 1.00 92.94 196 LEU A CA 1
ATOM 1579 C C . LEU A 1 196 ? -1.720 0.456 15.802 1.00 92.94 196 LEU A C 1
ATOM 1581 O O . LEU A 1 196 ? -2.312 1.537 15.838 1.00 92.94 196 LEU A O 1
ATOM 1585 N N . VAL A 1 197 ? -1.739 -0.334 14.722 1.00 94.81 197 VAL A N 1
ATOM 1586 C CA . VAL A 1 197 ? -2.502 0.003 13.506 1.00 94.81 197 VAL A CA 1
ATOM 1587 C C . VAL A 1 197 ? -4.004 -0.011 13.795 1.00 94.81 197 VAL A C 1
ATOM 1589 O O . VAL A 1 197 ? -4.710 0.932 13.437 1.00 94.81 197 VAL A O 1
ATOM 1592 N N . THR A 1 198 ? -4.484 -1.037 14.502 1.00 96.94 198 THR A N 1
ATOM 1593 C CA . THR A 1 198 ? -5.909 -1.193 14.834 1.00 96.94 198 THR A CA 1
ATOM 1594 C C . THR A 1 198 ? -6.409 -0.033 15.699 1.00 96.94 198 THR A C 1
ATOM 1596 O O . THR A 1 198 ? -7.393 0.615 15.350 1.00 96.94 198 THR A O 1
ATOM 1599 N N . SER A 1 199 ? -5.697 0.294 16.782 1.00 96.50 199 SER A N 1
ATOM 1600 C CA . SER A 1 199 ? -6.034 1.407 17.676 1.00 96.50 199 SER A CA 1
ATOM 1601 C C . SER A 1 199 ? -6.044 2.752 16.952 1.00 96.50 199 SER A C 1
ATOM 1603 O O . SER A 1 199 ? -6.911 3.580 17.217 1.00 96.50 199 SER A O 1
ATOM 1605 N N . PHE A 1 200 ? -5.113 2.982 16.020 1.00 96.81 200 PHE A N 1
ATOM 1606 C CA . PHE A 1 200 ? -5.118 4.197 15.208 1.00 96.81 200 PHE A CA 1
ATOM 1607 C C . PHE A 1 200 ? -6.403 4.324 14.384 1.00 96.81 200 PHE A C 1
ATOM 1609 O O . PHE A 1 200 ? -7.039 5.375 14.424 1.00 96.81 200 PHE A O 1
ATOM 1616 N N . ILE A 1 201 ? -6.802 3.257 13.679 1.00 97.12 201 ILE A N 1
ATOM 1617 C CA . ILE A 1 201 ? -8.024 3.265 12.867 1.00 97.12 201 ILE A CA 1
ATOM 1618 C C . ILE A 1 201 ? -9.234 3.545 13.764 1.00 97.12 201 ILE A C 1
ATOM 1620 O O . ILE A 1 201 ? -9.984 4.475 13.487 1.00 97.12 201 ILE A O 1
ATOM 1624 N N . LEU A 1 202 ? -9.383 2.824 14.880 1.00 97.31 202 LEU A N 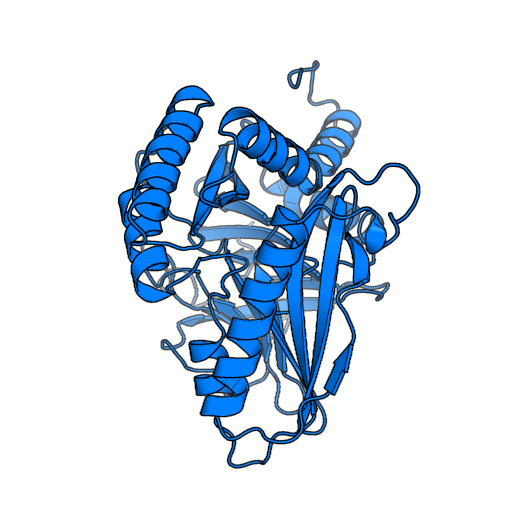1
ATOM 1625 C CA . LEU A 1 202 ? -10.506 3.015 15.807 1.00 97.31 202 LEU A CA 1
ATOM 1626 C C . LEU A 1 202 ? -10.579 4.435 16.381 1.00 97.31 202 LEU A C 1
ATOM 1628 O O . LEU A 1 202 ? -11.672 4.990 16.495 1.00 97.31 202 LEU A O 1
ATOM 1632 N N . ASN A 1 203 ? -9.436 5.050 16.687 1.00 96.88 203 ASN A N 1
ATOM 1633 C CA . ASN A 1 203 ? -9.388 6.438 17.144 1.00 96.88 203 ASN A CA 1
ATOM 1634 C C . ASN A 1 203 ? -9.844 7.413 16.050 1.00 96.88 203 ASN A C 1
ATOM 1636 O O . ASN A 1 203 ? -10.611 8.328 16.340 1.00 96.88 203 ASN A O 1
ATOM 1640 N N . VAL A 1 204 ? -9.422 7.209 14.796 1.00 96.56 204 VAL A N 1
ATOM 1641 C CA . VAL A 1 204 ? -9.897 8.013 13.657 1.00 96.56 204 VAL A CA 1
ATOM 1642 C C . VAL A 1 204 ? -11.414 7.883 13.494 1.00 96.56 204 VAL A C 1
ATOM 1644 O O . VAL A 1 204 ? -12.095 8.899 13.371 1.00 96.56 204 VAL A O 1
ATOM 1647 N N . LEU A 1 205 ? -11.953 6.660 13.557 1.00 96.62 205 LEU A N 1
ATOM 1648 C CA . LEU A 1 205 ? -13.397 6.417 13.442 1.00 96.62 205 LEU A CA 1
ATOM 1649 C C . LEU A 1 205 ? -14.182 7.075 14.587 1.00 96.62 205 LEU A C 1
ATOM 1651 O O . LEU A 1 205 ? -15.171 7.765 14.348 1.00 96.62 205 LEU A O 1
ATOM 1655 N N . THR A 1 206 ? -13.702 6.925 15.823 1.00 95.56 206 THR A N 1
ATOM 1656 C CA . THR A 1 206 ? -14.333 7.515 17.014 1.00 95.56 206 THR A CA 1
ATOM 1657 C C . THR A 1 206 ? -14.345 9.043 16.937 1.00 95.56 206 THR A C 1
ATOM 1659 O O . THR A 1 206 ? -15.370 9.669 17.197 1.00 95.56 206 THR A O 1
ATOM 1662 N N . ASN A 1 207 ? -13.234 9.657 16.514 1.00 94.94 207 ASN A N 1
ATOM 1663 C CA . ASN A 1 207 ? -13.133 11.109 16.334 1.00 94.94 207 ASN A CA 1
ATOM 1664 C C . ASN A 1 207 ? -14.036 11.635 15.208 1.00 94.94 207 ASN A C 1
ATOM 1666 O O . ASN A 1 207 ? -14.461 12.787 15.256 1.00 94.94 207 ASN A O 1
ATOM 1670 N N . ALA A 1 208 ? -14.350 10.796 14.219 1.00 94.75 208 ALA A N 1
ATOM 1671 C CA . ALA A 1 208 ? -15.326 11.091 13.174 1.00 94.75 208 ALA A CA 1
ATOM 1672 C C . ALA A 1 208 ? -16.790 10.890 13.629 1.00 94.75 208 ALA A C 1
ATOM 1674 O O . ALA A 1 208 ? -17.704 11.058 12.826 1.00 94.75 208 ALA A O 1
ATOM 1675 N N . GLY A 1 209 ? -17.030 10.534 14.898 1.00 94.25 209 GLY A N 1
ATOM 1676 C CA . GLY A 1 209 ? -18.372 10.344 15.456 1.00 94.25 209 GLY A CA 1
ATOM 1677 C C . GLY A 1 209 ? -19.018 8.998 15.118 1.00 94.25 209 GLY A C 1
ATOM 1678 O O . GLY A 1 209 ? -20.223 8.835 15.303 1.00 94.25 209 GLY A O 1
ATOM 1679 N N . ILE A 1 210 ? -18.245 8.024 14.631 1.00 95.44 210 ILE A N 1
ATOM 1680 C CA . ILE A 1 210 ? -18.747 6.686 14.302 1.00 95.44 210 ILE A CA 1
ATOM 1681 C C . ILE A 1 210 ? -18.818 5.861 15.591 1.00 95.44 210 ILE A C 1
ATOM 1683 O O . ILE A 1 210 ? -17.791 5.508 16.167 1.00 95.44 210 ILE A O 1
ATOM 1687 N N . ALA A 1 211 ? -20.036 5.567 16.050 1.00 85.88 211 ALA A N 1
ATOM 1688 C CA . ALA A 1 211 ? -20.266 4.892 17.330 1.00 85.88 211 ALA A CA 1
ATOM 1689 C C . ALA A 1 211 ? -20.327 3.357 17.224 1.00 85.88 211 ALA A C 1
ATOM 1691 O O . ALA A 1 211 ? -19.808 2.656 18.089 1.00 85.88 211 ALA A O 1
ATOM 1692 N N . GLU A 1 212 ? -20.962 2.824 16.177 1.00 93.38 212 GLU A N 1
ATOM 1693 C CA . GLU A 1 212 ? -21.142 1.380 15.984 1.00 93.38 212 GLU A CA 1
ATOM 1694 C C . GLU A 1 212 ? -20.060 0.828 15.052 1.00 93.38 212 GLU A C 1
ATOM 1696 O O . GLU A 1 212 ? -20.159 0.938 13.826 1.00 93.38 212 GLU A O 1
ATOM 1701 N N . ILE A 1 213 ? -19.017 0.246 15.649 1.00 97.12 213 ILE A N 1
ATOM 1702 C CA . ILE A 1 213 ? -17.885 -0.354 14.939 1.00 97.12 213 ILE A CA 1
ATOM 1703 C C . ILE A 1 213 ? -17.832 -1.849 15.272 1.00 97.12 213 ILE A C 1
ATOM 1705 O O . ILE A 1 213 ? -17.666 -2.231 16.430 1.00 97.12 213 ILE A O 1
ATOM 1709 N N . ASP A 1 214 ? -17.967 -2.683 14.246 1.00 97.56 214 ASP A N 1
ATOM 1710 C CA . ASP A 1 214 ? -17.765 -4.130 14.300 1.00 97.56 214 ASP A CA 1
ATOM 1711 C C . ASP A 1 214 ? -16.303 -4.459 13.975 1.00 97.56 214 ASP A C 1
ATOM 1713 O O . ASP A 1 214 ? -15.775 -4.025 12.947 1.00 97.56 214 ASP A O 1
ATOM 1717 N N . CYS A 1 215 ? -15.653 -5.223 14.850 1.00 96.94 215 CYS A N 1
ATOM 1718 C CA . CYS A 1 215 ? -14.252 -5.613 14.725 1.00 96.94 215 CYS A CA 1
ATOM 1719 C C . CYS A 1 215 ? -14.119 -7.130 14.833 1.00 96.94 215 CYS A C 1
ATOM 1721 O O . CYS A 1 215 ? -14.490 -7.713 15.850 1.00 96.94 215 CYS A O 1
ATOM 1723 N N . ASP A 1 216 ? -13.499 -7.746 13.830 1.00 96.62 216 ASP A N 1
ATOM 1724 C CA . ASP A 1 216 ? -13.185 -9.175 13.813 1.00 96.62 216 ASP A CA 1
ATOM 1725 C C . ASP A 1 216 ? -11.676 -9.377 13.620 1.00 96.62 216 ASP A C 1
ATOM 1727 O O . ASP A 1 216 ? -11.114 -9.038 12.575 1.00 96.62 216 ASP A O 1
ATOM 1731 N N . GLY A 1 217 ? -11.004 -9.878 14.659 1.00 94.25 217 GLY A N 1
ATOM 1732 C CA . GLY A 1 217 ? -9.566 -10.148 14.677 1.00 94.25 217 GLY A CA 1
ATOM 1733 C C . GLY A 1 217 ? -8.849 -9.725 15.969 1.00 94.25 217 GLY A C 1
ATOM 1734 O O . GLY A 1 217 ? -9.501 -9.348 16.944 1.00 94.25 217 GLY A O 1
ATOM 1735 N N . PRO A 1 218 ? -7.503 -9.787 15.996 1.00 95.62 218 PRO A N 1
ATOM 1736 C CA . PRO A 1 218 ? -6.635 -10.117 14.866 1.00 95.62 218 PRO A CA 1
ATOM 1737 C C . PRO A 1 218 ? -6.637 -11.612 14.525 1.00 95.62 218 PRO A C 1
ATOM 1739 O O . PRO A 1 218 ? -6.606 -12.460 15.415 1.00 95.62 218 PRO A O 1
ATOM 1742 N N . GLN A 1 219 ? -6.624 -11.935 13.232 1.00 95.00 219 GLN A N 1
ATOM 1743 C CA . GLN A 1 219 ? -6.477 -13.301 12.729 1.00 95.00 219 GLN A CA 1
ATOM 1744 C C . GLN A 1 219 ? -5.314 -13.403 11.727 1.00 95.00 219 GLN A C 1
ATOM 1746 O O . GLN A 1 219 ? -5.087 -12.462 10.958 1.00 95.00 219 GLN A O 1
ATOM 1751 N N . PRO A 1 220 ? -4.579 -14.527 11.704 1.00 95.12 220 PRO A N 1
ATOM 1752 C CA . PRO A 1 220 ? -3.579 -14.805 10.678 1.00 95.12 220 PRO A CA 1
ATOM 1753 C C . PRO A 1 220 ? -4.228 -14.962 9.297 1.00 95.12 220 PRO A C 1
ATOM 1755 O O . PRO A 1 220 ? -5.153 -15.754 9.126 1.00 95.12 220 PRO A O 1
ATOM 1758 N N . ILE A 1 221 ? -3.707 -14.258 8.294 1.00 92.81 221 ILE A N 1
ATOM 1759 C CA . ILE A 1 221 ? -4.119 -14.387 6.892 1.00 92.81 221 ILE A CA 1
ATOM 1760 C C . ILE A 1 221 ? -2.915 -14.600 5.981 1.00 92.81 221 ILE A C 1
ATOM 1762 O O . ILE A 1 221 ? -1.855 -14.012 6.186 1.00 92.81 221 ILE A O 1
ATOM 1766 N N . GLN A 1 222 ? -3.081 -15.406 4.936 1.00 90.25 222 GLN A N 1
ATOM 1767 C CA . GLN A 1 222 ? -2.056 -15.573 3.910 1.00 90.25 222 GLN A CA 1
ATOM 1768 C C . GLN A 1 222 ? -2.208 -14.502 2.823 1.00 90.25 222 GLN A C 1
ATOM 1770 O O . GLN A 1 222 ? -3.285 -14.330 2.253 1.00 90.25 222 GLN A O 1
ATOM 1775 N N . ALA A 1 223 ? -1.108 -13.835 2.476 1.00 84.38 223 ALA A N 1
ATOM 1776 C CA . ALA A 1 223 ? -1.005 -12.957 1.315 1.00 84.38 223 ALA A CA 1
ATOM 1777 C C . ALA A 1 223 ? 0.234 -13.332 0.490 1.00 84.38 223 ALA A C 1
ATOM 1779 O O . ALA A 1 223 ? 1.358 -12.893 0.749 1.00 84.38 223 ALA A O 1
ATOM 1780 N N . GLY A 1 224 ? 0.026 -14.173 -0.524 1.00 81.88 224 GLY A N 1
ATOM 1781 C CA . GLY A 1 224 ? 1.114 -14.722 -1.327 1.00 81.88 224 GLY A CA 1
ATOM 1782 C C . GLY A 1 224 ? 2.002 -15.659 -0.510 1.00 81.88 224 GLY A C 1
ATOM 1783 O O . GLY A 1 224 ? 1.513 -16.631 0.059 1.00 81.88 224 GLY A O 1
ATOM 1784 N N . ASN A 1 225 ? 3.301 -15.360 -0.451 1.00 82.75 225 ASN A N 1
ATOM 1785 C CA . ASN A 1 225 ? 4.291 -16.163 0.282 1.00 82.75 225 ASN A CA 1
ATOM 1786 C C . ASN A 1 225 ? 4.467 -15.710 1.741 1.00 82.75 225 ASN A C 1
ATOM 1788 O O . ASN A 1 225 ? 5.445 -16.081 2.388 1.00 82.75 225 ASN A O 1
ATOM 1792 N N . LEU A 1 226 ? 3.570 -14.857 2.236 1.00 88.00 226 LEU A N 1
ATOM 1793 C CA . LEU A 1 226 ? 3.648 -14.257 3.561 1.00 88.00 226 LEU A CA 1
ATOM 1794 C C . LEU A 1 226 ? 2.355 -14.492 4.335 1.00 88.00 226 LEU A C 1
ATOM 1796 O O . LEU A 1 226 ? 1.287 -14.679 3.747 1.00 88.00 226 LEU A O 1
ATOM 1800 N N . VAL A 1 227 ? 2.468 -14.423 5.655 1.00 92.12 227 VAL A N 1
ATOM 1801 C CA . VAL A 1 227 ? 1.355 -14.374 6.597 1.00 92.12 227 VAL A CA 1
ATOM 1802 C C . VAL A 1 227 ? 1.370 -13.029 7.309 1.00 92.12 227 VAL A C 1
ATOM 1804 O O . VAL A 1 227 ? 2.432 -12.551 7.713 1.00 92.12 227 VAL A O 1
ATOM 1807 N N . HIS A 1 228 ? 0.190 -12.441 7.477 1.00 92.50 228 HIS A N 1
ATOM 1808 C CA . HIS A 1 228 ? -0.023 -11.208 8.226 1.00 92.50 228 HIS A CA 1
ATOM 1809 C C . HIS A 1 228 ? -1.052 -11.408 9.331 1.00 92.50 228 HIS A C 1
ATOM 1811 O O . HIS A 1 228 ? -1.898 -12.296 9.226 1.00 92.50 228 HIS A O 1
ATOM 1817 N N . LEU A 1 229 ? -1.028 -10.552 10.351 1.00 95.19 229 LEU A N 1
ATOM 1818 C CA . LEU A 1 229 ? -2.187 -10.377 11.216 1.00 95.19 229 LEU A CA 1
ATOM 1819 C C . LEU A 1 229 ? -3.136 -9.369 10.577 1.00 95.19 229 LEU A C 1
ATOM 1821 O O . LEU A 1 229 ? -2.714 -8.335 10.061 1.00 95.19 229 LEU A O 1
ATOM 1825 N N . LYS A 1 230 ? -4.430 -9.684 10.606 1.00 95.56 230 LYS A N 1
ATOM 1826 C CA . LYS A 1 230 ? -5.480 -8.828 10.064 1.00 95.56 230 LYS A CA 1
ATOM 1827 C C . LYS A 1 230 ? -6.632 -8.679 11.041 1.00 95.56 230 LYS A C 1
ATOM 1829 O O . LYS A 1 230 ? -7.087 -9.663 11.614 1.00 95.56 230 LYS A O 1
ATOM 1834 N N . THR A 1 231 ? -7.134 -7.457 11.162 1.00 97.06 231 THR A N 1
ATOM 1835 C CA . THR A 1 231 ? -8.410 -7.154 11.814 1.00 97.06 231 THR A CA 1
ATOM 1836 C C . THR A 1 231 ? -9.333 -6.522 10.779 1.00 97.06 231 THR A C 1
ATOM 1838 O O . THR A 1 231 ? -8.980 -5.509 10.169 1.00 97.06 231 THR A O 1
ATOM 1841 N N . ASP A 1 232 ? -10.496 -7.126 10.558 1.00 97.06 232 ASP A N 1
ATOM 1842 C CA . ASP A 1 232 ? -11.570 -6.561 9.746 1.00 97.06 232 ASP A CA 1
ATOM 1843 C C . ASP A 1 232 ? -12.378 -5.569 10.589 1.00 97.06 232 ASP A C 1
ATOM 1845 O O . ASP A 1 232 ? -12.771 -5.887 11.708 1.00 97.06 232 ASP A O 1
ATOM 1849 N N . ILE A 1 233 ? -12.608 -4.364 10.060 1.00 98.06 233 ILE A N 1
ATOM 1850 C CA . ILE A 1 233 ? -13.297 -3.275 10.766 1.00 98.06 233 ILE A CA 1
ATOM 1851 C C . ILE A 1 233 ? -14.441 -2.776 9.884 1.00 98.06 233 ILE A C 1
ATOM 1853 O O . ILE A 1 233 ? -14.206 -2.279 8.777 1.00 98.06 233 ILE A O 1
ATOM 1857 N N . ARG A 1 234 ? -15.680 -2.911 10.357 1.00 98.06 234 ARG A N 1
ATOM 1858 C CA . ARG A 1 234 ? -16.897 -2.534 9.627 1.00 98.06 234 ARG A CA 1
ATOM 1859 C C . ARG A 1 234 ? -17.718 -1.538 10.425 1.00 98.06 234 ARG A C 1
ATOM 1861 O O . ARG A 1 234 ? -17.832 -1.649 11.639 1.00 98.06 234 ARG A O 1
ATOM 1868 N N . PHE A 1 235 ? -18.307 -0.569 9.744 1.00 97.38 235 PHE A N 1
ATOM 1869 C CA . PHE A 1 235 ? -19.160 0.436 10.372 1.00 97.38 235 PHE A CA 1
ATOM 1870 C C . PHE A 1 235 ? -20.117 1.039 9.351 1.00 97.38 235 PHE A C 1
ATOM 1872 O O . PHE A 1 235 ? -19.910 0.934 8.140 1.00 97.38 235 PHE A O 1
ATOM 1879 N N . LYS A 1 236 ? -21.179 1.677 9.838 1.00 95.88 236 LYS A N 1
ATOM 1880 C CA . LYS A 1 236 ? -22.127 2.402 8.989 1.00 95.88 236 LYS A CA 1
ATOM 1881 C C . LYS A 1 236 ? -21.776 3.879 8.930 1.00 95.88 236 LYS A C 1
ATOM 1883 O O . LYS A 1 236 ? -21.296 4.450 9.906 1.00 95.88 236 LYS A O 1
ATOM 1888 N N . VAL A 1 237 ? -22.065 4.490 7.790 1.00 94.25 237 VAL A N 1
ATOM 1889 C CA . VAL A 1 237 ? -21.936 5.932 7.568 1.00 94.25 237 VAL A CA 1
ATOM 1890 C C . VAL A 1 237 ? -23.289 6.525 7.198 1.00 94.25 237 VAL A C 1
ATOM 1892 O O . VAL A 1 237 ? -24.144 5.850 6.626 1.00 94.25 237 VAL A O 1
ATOM 1895 N N . SER A 1 238 ? -23.503 7.787 7.554 1.00 90.62 238 SER A N 1
ATOM 1896 C CA . SER A 1 238 ? -24.673 8.554 7.121 1.00 90.62 238 SER A CA 1
ATOM 1897 C C . SER A 1 238 ? -24.335 9.373 5.868 1.00 90.62 238 SER A C 1
ATOM 1899 O O . SER A 1 238 ? -23.156 9.610 5.601 1.00 90.62 238 SER A O 1
ATOM 1901 N N . PRO A 1 239 ? -25.336 9.888 5.131 1.00 85.38 239 PRO A N 1
ATOM 1902 C CA . PRO A 1 239 ? -25.094 10.827 4.032 1.00 85.38 239 PRO A CA 1
ATOM 1903 C C . PRO A 1 239 ? -24.325 12.099 4.435 1.00 85.38 239 PRO A C 1
ATOM 1905 O O . PRO A 1 239 ? -23.746 12.756 3.579 1.00 85.38 239 PRO A O 1
ATOM 1908 N N . GLU A 1 240 ? -24.314 12.451 5.726 1.00 88.12 240 GLU A N 1
ATOM 1909 C CA . GLU A 1 240 ? -23.575 13.602 6.267 1.00 88.12 240 GLU A CA 1
ATOM 1910 C C . GLU A 1 240 ? -22.112 13.275 6.603 1.00 88.12 240 GLU A C 1
ATOM 1912 O O . GLU A 1 240 ? -21.325 14.174 6.895 1.00 88.12 240 GLU A O 1
ATOM 1917 N N . THR A 1 241 ? -21.729 11.994 6.586 1.00 91.56 241 THR A N 1
ATOM 1918 C CA . THR A 1 241 ? -20.351 11.589 6.872 1.00 91.56 241 THR A CA 1
ATOM 1919 C C . THR A 1 241 ? -19.437 12.039 5.738 1.00 91.56 241 THR A C 1
ATOM 1921 O O . THR A 1 241 ? -19.567 11.583 4.601 1.00 91.56 241 THR A O 1
ATOM 1924 N N . ASP A 1 242 ? -18.463 12.892 6.050 1.00 93.25 242 ASP A N 1
ATOM 1925 C CA . ASP A 1 242 ? -17.446 13.300 5.085 1.00 93.25 242 ASP A CA 1
ATOM 1926 C C . ASP A 1 242 ? -16.428 12.168 4.862 1.00 93.25 242 ASP A C 1
ATOM 1928 O O . ASP A 1 242 ? -15.391 12.060 5.524 1.00 93.25 242 ASP A O 1
ATOM 1932 N N . ILE A 1 243 ? -16.737 11.301 3.897 1.00 93.19 243 ILE A N 1
ATOM 1933 C CA . ILE A 1 243 ? -15.884 10.176 3.494 1.00 93.19 243 ILE A CA 1
ATOM 1934 C C . ILE A 1 243 ? -14.514 10.646 3.000 1.00 93.19 243 ILE A C 1
ATOM 1936 O O . ILE A 1 243 ? -13.512 9.959 3.212 1.00 93.19 243 ILE A O 1
ATOM 1940 N N . LYS A 1 244 ? -14.439 11.825 2.376 1.00 93.56 244 LYS A N 1
ATOM 1941 C CA . LYS A 1 244 ? -13.178 12.376 1.874 1.00 93.56 244 LYS A CA 1
ATOM 1942 C C . LYS A 1 244 ? -12.252 12.729 3.034 1.00 93.56 244 LYS A C 1
ATOM 1944 O O . LYS A 1 244 ? -11.080 12.338 3.043 1.00 93.56 244 LYS A O 1
ATOM 1949 N N . GLN A 1 245 ? -12.800 13.398 4.046 1.00 94.44 245 GLN A N 1
ATOM 1950 C CA . GLN A 1 245 ? -12.078 13.706 5.274 1.00 94.44 245 GLN A CA 1
ATOM 1951 C C . GLN A 1 245 ? -11.685 12.427 6.025 1.00 94.44 245 GLN A C 1
ATOM 1953 O O . GLN A 1 245 ? -10.555 12.323 6.498 1.00 94.44 245 GLN A O 1
ATOM 1958 N N . LEU A 1 246 ? -12.553 11.411 6.059 1.00 95.06 246 LEU A N 1
ATOM 1959 C CA . LEU A 1 246 ? -12.231 10.126 6.679 1.00 95.06 246 LEU A CA 1
ATOM 1960 C C . LEU A 1 246 ? -11.028 9.434 6.014 1.00 95.06 246 LEU A C 1
ATOM 1962 O O . LEU A 1 246 ? -10.119 8.975 6.705 1.00 95.06 246 LEU A O 1
ATOM 1966 N N . ILE A 1 247 ? -10.972 9.405 4.679 1.00 95.19 247 ILE A N 1
ATOM 1967 C CA . ILE A 1 247 ? -9.831 8.848 3.929 1.00 95.19 247 ILE A CA 1
ATOM 1968 C C . ILE A 1 247 ? -8.544 9.611 4.243 1.00 95.19 247 ILE A C 1
ATOM 1970 O O . ILE A 1 247 ? -7.495 8.994 4.430 1.00 95.19 247 ILE A O 1
ATOM 1974 N N . LYS A 1 248 ? -8.616 10.942 4.331 1.00 93.44 248 LYS A N 1
ATOM 1975 C CA . LYS A 1 248 ? -7.471 11.799 4.669 1.00 93.44 248 LYS A CA 1
ATOM 1976 C C . LYS A 1 248 ? -6.944 11.539 6.083 1.00 93.44 248 LYS A C 1
ATOM 1978 O O . LYS A 1 248 ? -5.731 11.533 6.297 1.00 93.44 248 LYS A O 1
ATOM 1983 N N . GLU A 1 249 ? -7.828 11.307 7.047 1.00 94.19 249 GLU A N 1
ATOM 1984 C CA . GLU A 1 249 ? -7.417 10.978 8.414 1.00 94.19 249 GLU A CA 1
ATOM 1985 C C . GLU A 1 249 ? -6.818 9.568 8.495 1.00 94.19 249 GLU A C 1
ATOM 1987 O O . GLU A 1 249 ? -5.746 9.391 9.083 1.00 94.19 249 GLU A O 1
ATOM 1992 N N . LEU A 1 250 ? -7.426 8.588 7.815 1.00 94.69 250 LEU A N 1
ATOM 1993 C CA . LEU A 1 250 ? -6.923 7.213 7.753 1.00 94.69 250 LEU A CA 1
ATOM 1994 C C . LEU A 1 250 ? -5.575 7.101 7.028 1.00 94.69 250 LEU A C 1
ATOM 1996 O O . LEU A 1 250 ? -4.714 6.337 7.459 1.00 94.69 250 LEU A O 1
ATOM 2000 N N . HIS A 1 251 ? -5.374 7.843 5.937 1.00 94.75 251 HIS A N 1
ATOM 2001 C CA . HIS A 1 251 ? -4.191 7.718 5.092 1.00 94.75 251 HIS A CA 1
ATOM 2002 C C . HIS A 1 251 ? -3.097 8.762 5.405 1.00 94.75 251 HIS A C 1
ATOM 2004 O O . HIS A 1 251 ? -3.398 9.946 5.557 1.00 94.75 251 HIS A O 1
ATOM 2010 N N . PRO A 1 252 ? -1.808 8.379 5.432 1.00 94.62 252 PRO A N 1
ATOM 2011 C CA . PRO A 1 252 ? -1.325 7.003 5.490 1.00 94.62 252 PRO A CA 1
ATOM 2012 C C . PRO A 1 252 ? -1.591 6.374 6.862 1.00 94.62 252 PRO A C 1
ATOM 2014 O O . PRO A 1 252 ? -1.460 7.036 7.895 1.00 94.62 252 PRO A O 1
ATOM 2017 N N . THR A 1 253 ? -1.915 5.080 6.867 1.00 94.62 253 THR A N 1
ATOM 2018 C CA . THR A 1 253 ? -2.061 4.307 8.104 1.00 94.62 253 THR A CA 1
ATOM 2019 C C . THR A 1 253 ? -0.681 4.069 8.734 1.00 94.62 253 THR A C 1
ATOM 2021 O O . THR A 1 253 ? 0.350 4.123 8.046 1.00 94.62 253 THR A O 1
ATOM 2024 N N . PRO A 1 254 ? -0.608 3.717 10.030 1.00 94.44 254 PRO A N 1
ATOM 2025 C CA . PRO A 1 254 ? 0.647 3.312 10.648 1.00 94.44 254 PRO A CA 1
ATOM 2026 C C . PRO A 1 254 ? 1.300 2.092 9.993 1.00 94.44 254 PRO A C 1
ATOM 2028 O O . PRO A 1 254 ? 2.507 1.916 10.151 1.00 94.44 254 PRO A O 1
ATOM 2031 N N . ALA A 1 255 ? 0.547 1.265 9.256 1.00 93.00 255 ALA A N 1
ATOM 2032 C CA . ALA A 1 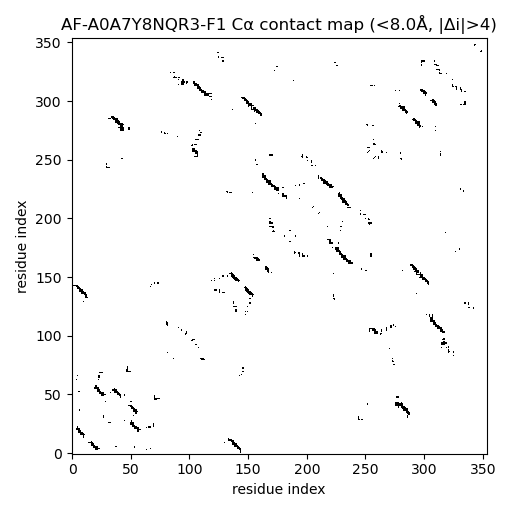255 ? 1.067 0.099 8.542 1.00 93.00 255 ALA A CA 1
ATOM 2033 C C . ALA A 1 255 ? 2.078 0.478 7.449 1.00 93.00 255 ALA A C 1
ATOM 2035 O O . ALA A 1 255 ? 3.027 -0.270 7.227 1.00 93.00 255 ALA A O 1
ATOM 2036 N N . VAL A 1 256 ? 1.932 1.669 6.851 1.00 95.06 256 VAL A N 1
ATOM 2037 C CA . VAL A 1 256 ? 2.802 2.171 5.770 1.00 95.06 256 VAL A CA 1
ATOM 2038 C C . VAL A 1 256 ? 3.531 3.480 6.093 1.00 95.06 256 VAL A C 1
ATOM 2040 O O . VAL A 1 256 ? 4.468 3.848 5.386 1.00 95.06 256 VAL A O 1
ATOM 2043 N N . CYS A 1 257 ? 3.143 4.173 7.166 1.00 96.31 257 CYS A N 1
ATOM 2044 C CA . CYS A 1 257 ? 3.817 5.366 7.681 1.00 96.31 257 CYS A CA 1
ATOM 2045 C C . CYS A 1 257 ? 4.418 5.099 9.064 1.00 96.31 257 CYS A C 1
ATOM 2047 O O . CYS A 1 257 ? 5.538 4.618 9.157 1.00 96.31 257 CYS A O 1
ATOM 2049 N N . GLY A 1 258 ? 3.698 5.381 10.146 1.00 95.44 258 GLY A N 1
ATOM 2050 C CA . GLY A 1 258 ? 4.196 5.209 11.505 1.00 95.44 258 GLY A CA 1
ATOM 2051 C C . GLY A 1 258 ? 3.363 5.964 12.532 1.00 95.44 258 GLY A C 1
ATOM 2052 O O . GLY A 1 258 ? 2.299 6.494 12.212 1.00 95.44 258 GLY A O 1
ATOM 2053 N N . LEU A 1 259 ? 3.846 5.994 13.772 1.00 94.56 259 LEU A N 1
ATOM 2054 C CA . LEU A 1 259 ? 3.201 6.643 14.910 1.00 94.56 259 LEU A CA 1
ATOM 2055 C C . LEU A 1 259 ? 4.236 7.370 15.780 1.00 94.56 259 LEU A C 1
ATOM 2057 O O . LEU A 1 259 ? 5.249 6.752 16.114 1.00 94.56 259 LEU A O 1
ATOM 2061 N N . PRO A 1 260 ? 3.965 8.615 16.216 1.00 95.12 260 PRO A N 1
ATOM 2062 C CA . PRO A 1 260 ? 2.855 9.484 15.793 1.00 95.12 260 PRO A CA 1
ATOM 2063 C C . PRO A 1 260 ? 2.906 9.838 14.292 1.00 95.12 260 PRO A C 1
ATOM 2065 O O . PRO A 1 260 ? 3.992 10.031 13.750 1.00 95.12 260 PRO A O 1
ATOM 2068 N N . LYS A 1 261 ? 1.742 9.932 13.623 1.00 93.75 261 LYS A N 1
ATOM 2069 C CA . LYS A 1 261 ? 1.620 10.037 12.147 1.00 93.75 261 LYS A CA 1
ATOM 2070 C C . LYS A 1 261 ? 2.481 11.153 11.544 1.00 93.75 261 LYS A C 1
ATOM 2072 O O . LYS A 1 261 ? 3.271 10.891 10.644 1.00 93.75 261 LYS A O 1
ATOM 2077 N N . GLU A 1 262 ? 2.359 12.374 12.062 1.00 93.44 262 GLU A N 1
ATOM 2078 C CA . GLU A 1 262 ? 3.063 13.545 11.519 1.00 93.44 262 GLU A CA 1
ATOM 2079 C C . GLU A 1 262 ? 4.585 13.440 11.694 1.00 93.44 262 GLU A C 1
ATOM 2081 O O . GLU A 1 262 ? 5.343 13.640 10.746 1.00 93.44 262 GLU A O 1
ATOM 2086 N N . LYS A 1 263 ? 5.047 13.044 12.887 1.00 96.00 263 LYS A N 1
ATOM 2087 C CA . LYS A 1 263 ? 6.478 12.845 13.158 1.00 96.00 263 LYS A CA 1
ATOM 2088 C C . LYS A 1 263 ? 7.049 11.729 12.281 1.00 96.00 263 LYS A C 1
ATOM 2090 O O . LYS A 1 263 ? 8.102 11.918 11.684 1.00 96.00 263 LYS A O 1
ATOM 2095 N N . ALA A 1 264 ? 6.342 10.604 12.150 1.00 96.50 264 ALA A N 1
ATOM 2096 C CA . ALA A 1 264 ? 6.755 9.497 11.290 1.00 96.50 264 ALA A CA 1
ATOM 2097 C C . ALA A 1 264 ? 6.874 9.934 9.824 1.00 96.50 264 ALA A C 1
ATOM 2099 O O . ALA A 1 264 ? 7.873 9.634 9.174 1.00 96.50 264 ALA A O 1
ATOM 2100 N N . PHE A 1 265 ? 5.900 10.699 9.328 1.00 94.75 265 PHE A N 1
ATOM 2101 C CA . PHE A 1 265 ? 5.917 11.239 7.972 1.00 94.75 265 PHE A CA 1
ATOM 2102 C C . PHE A 1 265 ? 7.130 12.151 7.729 1.00 94.75 265 PHE A C 1
ATOM 2104 O O . PHE A 1 265 ? 7.835 12.001 6.730 1.00 94.75 265 PHE A O 1
ATOM 2111 N N . GLN A 1 266 ? 7.429 13.059 8.663 1.00 94.62 266 GLN A N 1
ATOM 2112 C CA . GLN A 1 266 ? 8.609 13.929 8.591 1.00 94.62 266 GLN A CA 1
ATOM 2113 C C . GLN A 1 266 ? 9.919 13.133 8.648 1.00 94.62 266 GLN A C 1
ATOM 2115 O O . GLN A 1 266 ? 10.833 13.396 7.865 1.00 94.62 266 GLN A O 1
ATOM 2120 N N . THR A 1 267 ? 10.001 12.133 9.529 1.00 95.25 267 THR A N 1
ATOM 2121 C CA . THR A 1 267 ? 11.171 11.257 9.644 1.00 95.25 267 THR A CA 1
ATOM 2122 C C . THR A 1 267 ? 11.422 10.493 8.349 1.00 95.25 267 THR A C 1
ATOM 2124 O O . THR A 1 267 ? 12.547 10.535 7.853 1.00 95.25 267 THR A O 1
ATOM 2127 N N . ILE A 1 268 ? 10.390 9.880 7.756 1.00 94.88 268 ILE A N 1
ATOM 2128 C CA . ILE A 1 268 ? 10.466 9.179 6.462 1.00 94.88 268 ILE A CA 1
ATOM 2129 C C . ILE A 1 268 ? 11.087 10.088 5.398 1.00 94.88 268 ILE A C 1
ATOM 2131 O O . ILE A 1 268 ? 12.085 9.723 4.782 1.00 94.88 268 ILE A O 1
ATOM 2135 N N . ARG A 1 269 ? 10.569 11.315 5.263 1.00 90.62 269 ARG A N 1
ATOM 2136 C CA . ARG A 1 269 ? 11.064 12.301 4.289 1.00 90.62 269 ARG A CA 1
ATOM 2137 C C . ARG A 1 269 ? 12.521 12.706 4.491 1.00 90.62 269 ARG A C 1
ATOM 2139 O O . ARG A 1 269 ? 13.163 13.123 3.535 1.00 90.62 269 ARG A O 1
ATOM 2146 N N . SER A 1 270 ? 13.004 12.670 5.729 1.00 90.75 270 SER A N 1
ATOM 2147 C CA . SER A 1 270 ? 14.376 13.062 6.063 1.00 90.75 270 SER A CA 1
ATOM 2148 C C . SER A 1 270 ? 15.388 11.928 5.911 1.00 90.75 270 SER A C 1
ATOM 2150 O O . SER A 1 270 ? 16.561 12.197 5.667 1.00 90.75 270 SER A O 1
ATOM 2152 N N . ILE A 1 271 ? 14.952 10.678 6.093 1.00 91.38 271 ILE A N 1
ATOM 2153 C CA . ILE A 1 271 ? 15.852 9.530 6.228 1.00 91.38 271 ILE A CA 1
ATOM 2154 C C . ILE A 1 271 ? 15.917 8.682 4.959 1.00 91.38 271 ILE A C 1
ATOM 2156 O O . ILE A 1 271 ? 16.957 8.081 4.681 1.00 91.38 271 ILE A O 1
ATOM 2160 N N . GLU A 1 272 ? 14.826 8.614 4.193 1.00 91.75 272 GLU A N 1
ATOM 2161 C CA . GLU A 1 272 ? 14.793 7.848 2.954 1.00 91.75 272 GLU A CA 1
ATOM 2162 C C . GLU A 1 272 ? 15.564 8.579 1.853 1.00 91.75 272 GLU A C 1
ATOM 2164 O O . GLU A 1 272 ? 15.345 9.768 1.625 1.00 91.75 272 GLU A O 1
ATOM 2169 N N . PRO A 1 273 ? 16.450 7.876 1.129 1.00 85.81 273 PRO A N 1
ATOM 2170 C CA . PRO A 1 273 ? 17.253 8.483 0.074 1.00 85.81 273 PRO A CA 1
ATOM 2171 C C . PRO A 1 273 ? 16.481 8.620 -1.236 1.00 85.81 273 PRO A C 1
ATOM 2173 O O . PRO A 1 273 ? 17.071 9.018 -2.225 1.00 85.81 273 PRO A O 1
ATOM 2176 N N . HIS A 1 274 ? 15.213 8.212 -1.273 1.00 86.12 274 HIS A N 1
ATOM 2177 C CA . HIS A 1 274 ? 14.416 8.108 -2.486 1.00 86.12 274 HIS A CA 1
ATOM 2178 C C . HIS A 1 274 ? 13.022 8.685 -2.254 1.00 86.12 274 HIS A C 1
ATOM 2180 O O . HIS A 1 274 ? 12.530 8.745 -1.127 1.00 86.12 274 HIS A O 1
ATOM 2186 N N . SER A 1 275 ? 12.358 9.080 -3.341 1.00 88.19 275 SER A N 1
ATOM 2187 C CA . SER A 1 275 ? 10.928 9.379 -3.296 1.00 88.19 275 SER A CA 1
ATOM 2188 C C . SER A 1 275 ? 10.125 8.083 -3.313 1.00 88.19 275 SER A C 1
ATOM 2190 O O . SER A 1 275 ? 10.386 7.199 -4.130 1.00 88.19 275 SER A O 1
ATOM 2192 N N . ARG A 1 276 ? 9.104 7.996 -2.456 1.00 93.06 276 ARG A N 1
ATOM 2193 C CA . ARG A 1 276 ? 8.110 6.920 -2.530 1.00 93.06 276 ARG A CA 1
ATOM 2194 C C . ARG A 1 276 ? 7.177 7.062 -3.725 1.00 93.06 276 ARG A C 1
ATOM 2196 O O . ARG A 1 276 ? 6.598 6.072 -4.153 1.00 93.06 276 ARG A O 1
ATOM 2203 N N . GLU A 1 277 ? 7.035 8.265 -4.280 1.00 93.12 277 GLU A N 1
ATOM 2204 C CA . GLU A 1 277 ? 6.143 8.512 -5.413 1.00 93.12 277 GLU A CA 1
ATOM 2205 C C . GLU A 1 277 ? 4.720 8.004 -5.094 1.00 93.12 277 GLU A C 1
ATOM 2207 O O . GLU A 1 277 ? 4.093 8.471 -4.138 1.00 93.12 277 GLU A O 1
ATOM 2212 N N . TYR A 1 278 ? 4.224 7.009 -5.838 1.00 96.19 278 TYR A N 1
ATOM 2213 C CA . TYR A 1 278 ? 2.955 6.351 -5.553 1.00 96.19 278 TYR A CA 1
ATOM 2214 C C . TYR A 1 278 ? 3.029 5.179 -4.567 1.00 96.19 278 TYR A C 1
ATOM 2216 O O . TYR A 1 278 ? 1.981 4.764 -4.069 1.00 96.19 278 TYR A O 1
ATOM 2224 N N . TYR A 1 279 ? 4.208 4.631 -4.263 1.00 97.31 279 TYR A N 1
ATOM 2225 C CA . TYR A 1 279 ? 4.353 3.564 -3.268 1.00 97.31 279 TYR A CA 1
ATOM 2226 C C . TYR A 1 279 ? 3.891 4.054 -1.895 1.00 97.31 279 TYR A C 1
ATOM 2228 O O . TYR A 1 279 ? 4.172 5.186 -1.518 1.00 97.31 279 TYR A O 1
ATOM 2236 N N . ALA A 1 280 ? 3.182 3.199 -1.154 1.00 96.81 280 ALA A N 1
ATOM 2237 C CA . ALA A 1 280 ? 2.522 3.524 0.112 1.00 96.81 280 ALA A CA 1
ATOM 2238 C C . ALA A 1 280 ? 1.429 4.607 0.017 1.00 96.81 280 ALA A C 1
ATOM 2240 O O . ALA A 1 280 ? 0.888 4.987 1.051 1.00 96.81 280 ALA A O 1
ATOM 2241 N N . GLY A 1 281 ? 1.083 5.071 -1.190 1.00 97.00 281 GLY A N 1
ATOM 2242 C CA . GLY A 1 281 ? -0.123 5.847 -1.476 1.00 97.00 281 GLY A CA 1
ATOM 2243 C C . GLY A 1 281 ? -1.372 4.962 -1.516 1.00 97.00 281 GLY A C 1
ATOM 2244 O O . GLY A 1 281 ? -1.408 3.889 -0.908 1.00 97.00 281 GLY A O 1
ATOM 2245 N N . TYR A 1 282 ? -2.397 5.368 -2.260 1.00 97.44 282 TYR A N 1
ATOM 2246 C CA . TYR A 1 282 ? -3.590 4.543 -2.467 1.00 97.44 282 TYR A CA 1
ATOM 2247 C C . TYR A 1 282 ? -4.132 4.652 -3.885 1.00 97.44 282 TYR A C 1
ATOM 2249 O O . TYR A 1 282 ? -3.885 5.624 -4.597 1.00 97.44 282 TYR A O 1
ATOM 2257 N N . LEU A 1 283 ? -4.873 3.635 -4.302 1.00 98.12 283 LEU A N 1
ATOM 2258 C CA . LEU A 1 283 ? -5.455 3.541 -5.632 1.00 98.12 283 LEU A CA 1
ATOM 2259 C C . LEU A 1 283 ? -6.769 2.780 -5.600 1.00 98.12 283 LEU A C 1
ATOM 2261 O O . LEU A 1 283 ? -6.990 1.973 -4.698 1.00 98.12 283 LEU A O 1
ATOM 2265 N N . GLY A 1 284 ? -7.618 3.001 -6.593 1.00 97.50 284 GLY A N 1
ATOM 2266 C CA . GLY A 1 284 ? -8.820 2.199 -6.750 1.00 97.50 284 GLY A CA 1
ATOM 2267 C C . GLY A 1 284 ? -9.963 2.932 -7.426 1.00 97.50 284 GLY A C 1
ATOM 2268 O O . GLY A 1 284 ? -9.772 3.963 -8.068 1.00 97.50 284 GLY A O 1
ATOM 2269 N N . LEU A 1 285 ? -11.152 2.358 -7.303 1.00 96.88 285 LEU A N 1
ATOM 2270 C CA . LEU A 1 285 ? -12.341 2.777 -8.030 1.00 96.88 285 LEU A CA 1
ATOM 2271 C C . LEU A 1 285 ? -13.160 3.754 -7.200 1.00 96.88 285 LEU A C 1
ATOM 2273 O O . LEU A 1 285 ? -13.428 3.514 -6.023 1.00 96.88 285 LEU A O 1
ATOM 2277 N N . VAL A 1 286 ? -13.594 4.827 -7.849 1.00 95.38 286 VAL A N 1
ATOM 2278 C CA . VAL A 1 286 ? -14.559 5.784 -7.317 1.00 95.38 286 VAL A CA 1
ATOM 2279 C C . VAL A 1 286 ? -15.738 5.791 -8.272 1.00 95.38 286 VAL A C 1
ATOM 2281 O O . VAL A 1 286 ? -15.558 6.087 -9.450 1.00 95.38 286 VAL A O 1
ATOM 2284 N N . ASN A 1 287 ? -16.931 5.457 -7.797 1.00 90.31 287 ASN A N 1
ATOM 2285 C CA . ASN A 1 287 ? -18.174 5.645 -8.537 1.00 90.31 287 ASN A CA 1
ATOM 2286 C C . ASN A 1 287 ? -19.296 6.095 -7.581 1.00 90.31 287 ASN A C 1
ATOM 2288 O O . ASN A 1 287 ? -19.073 6.243 -6.381 1.00 90.31 287 ASN A O 1
ATOM 2292 N N . HIS A 1 288 ? -20.487 6.379 -8.111 1.00 82.06 288 HIS A N 1
ATOM 2293 C CA . HIS A 1 288 ? -21.594 6.922 -7.312 1.00 82.06 288 HIS A CA 1
ATOM 2294 C C . HIS A 1 288 ? -22.158 5.948 -6.264 1.00 82.06 288 HIS A C 1
ATOM 2296 O O . HIS A 1 288 ? -22.782 6.395 -5.305 1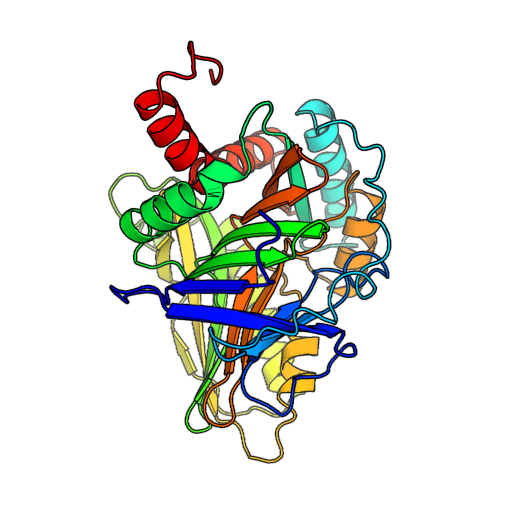.00 82.06 288 HIS A O 1
ATOM 2302 N N . GLU A 1 289 ? -21.968 4.641 -6.446 1.00 84.38 289 GLU A N 1
ATOM 2303 C CA . GLU A 1 289 ? -22.569 3.585 -5.619 1.00 84.38 289 GLU A CA 1
ATOM 2304 C C . GLU A 1 289 ? -21.541 2.879 -4.720 1.00 84.38 289 GLU A C 1
ATOM 2306 O O . GLU A 1 289 ? -21.885 2.315 -3.681 1.00 84.38 289 GLU A O 1
ATOM 2311 N N . GLU A 1 290 ? -20.273 2.898 -5.126 1.00 93.12 290 GLU A N 1
ATOM 2312 C CA . GLU A 1 290 ? -19.187 2.117 -4.559 1.00 93.12 290 GLU A CA 1
ATOM 2313 C C . GLU A 1 290 ? -17.869 2.906 -4.614 1.00 93.12 290 GLU A C 1
ATOM 2315 O O . GLU A 1 290 ? -17.475 3.468 -5.641 1.00 93.12 290 GLU A O 1
ATOM 2320 N N . LEU A 1 291 ? -17.153 2.907 -3.493 1.00 96.00 291 LEU A N 1
ATOM 2321 C CA . LEU A 1 291 ? -15.800 3.438 -3.377 1.00 96.00 291 LEU A CA 1
ATOM 2322 C C . LEU A 1 291 ? -14.898 2.334 -2.847 1.00 96.00 291 LEU A C 1
ATOM 2324 O O . LEU A 1 291 ? -15.096 1.846 -1.738 1.00 96.00 291 LEU A O 1
ATOM 2328 N N . GLU A 1 292 ? -13.902 1.937 -3.626 1.00 97.12 292 GLU A N 1
ATOM 2329 C CA . GLU A 1 292 ? -13.039 0.812 -3.292 1.00 97.12 292 GLU A CA 1
ATOM 2330 C C . GLU A 1 292 ? -11.576 1.193 -3.492 1.00 97.12 292 GLU A C 1
ATOM 2332 O O . GLU A 1 292 ? -11.085 1.269 -4.617 1.00 97.12 292 GLU A O 1
ATOM 2337 N N . LEU A 1 293 ? -10.887 1.441 -2.380 1.00 97.88 293 LEU A N 1
ATOM 2338 C CA . LEU A 1 293 ? -9.515 1.921 -2.322 1.00 97.88 293 LEU A CA 1
ATOM 2339 C C . LEU A 1 293 ? -8.600 0.906 -1.640 1.00 97.88 293 LEU A C 1
ATOM 2341 O O . LEU A 1 293 ? -8.914 0.335 -0.591 1.00 97.88 293 LEU A O 1
ATOM 2345 N N . TYR A 1 294 ? -7.411 0.764 -2.204 1.00 97.88 294 TYR A N 1
ATOM 2346 C CA . TYR A 1 294 ? -6.346 -0.112 -1.749 1.00 97.88 294 TYR A CA 1
ATOM 2347 C C . TYR A 1 294 ? -5.074 0.685 -1.499 1.00 97.88 294 TYR A C 1
ATOM 2349 O O . TYR A 1 294 ? -4.786 1.649 -2.209 1.00 97.88 294 TYR A O 1
ATOM 2357 N N . VAL A 1 295 ? -4.285 0.268 -0.513 1.00 97.50 295 VAL A N 1
ATOM 2358 C CA . VAL A 1 295 ? -2.961 0.848 -0.273 1.00 97.50 295 VAL A CA 1
ATOM 2359 C C . VAL A 1 295 ? -2.004 0.335 -1.349 1.00 97.50 295 VAL A C 1
ATOM 2361 O O . VAL A 1 295 ? -1.950 -0.866 -1.614 1.00 97.50 295 VAL A O 1
ATOM 2364 N N . ASN A 1 296 ? -1.251 1.223 -1.999 1.00 97.56 296 ASN A N 1
ATOM 2365 C CA . ASN A 1 296 ? -0.378 0.858 -3.116 1.00 97.56 296 ASN A CA 1
ATOM 2366 C C . ASN A 1 296 ? 0.937 0.240 -2.616 1.00 97.56 296 ASN A C 1
ATOM 2368 O O . ASN A 1 296 ? 1.937 0.930 -2.403 1.00 97.56 296 ASN A O 1
ATOM 2372 N N . LEU A 1 297 ? 0.912 -1.074 -2.407 1.00 94.75 297 LEU A N 1
ATOM 2373 C CA . LEU A 1 297 ? 2.028 -1.888 -1.931 1.00 94.75 297 LEU A CA 1
ATOM 2374 C C . LEU A 1 297 ? 2.360 -2.999 -2.925 1.00 94.75 297 LEU A C 1
ATOM 2376 O O . LEU A 1 297 ? 1.586 -3.286 -3.839 1.00 94.75 297 LEU A O 1
ATOM 2380 N N . ARG A 1 298 ? 3.514 -3.652 -2.712 1.00 93.88 298 ARG A N 1
ATOM 2381 C CA . ARG A 1 298 ? 4.027 -4.739 -3.570 1.00 93.88 298 ARG A CA 1
ATOM 2382 C C . ARG A 1 298 ? 3.952 -4.338 -5.041 1.00 93.88 298 ARG A C 1
ATOM 2384 O O . ARG A 1 298 ? 3.315 -4.994 -5.864 1.00 93.88 298 ARG A O 1
ATOM 2391 N N . CYS A 1 299 ? 4.565 -3.200 -5.330 1.00 97.31 299 CYS A N 1
ATOM 2392 C CA . CYS A 1 299 ? 4.454 -2.541 -6.611 1.00 97.31 299 CYS A CA 1
ATOM 2393 C C . CYS A 1 299 ? 5.818 -2.183 -7.188 1.00 97.31 299 CYS A C 1
ATOM 2395 O O . CYS A 1 299 ? 6.835 -2.108 -6.492 1.00 97.31 299 CYS A O 1
ATOM 2397 N N . MET A 1 300 ? 5.807 -1.952 -8.489 1.00 97.19 300 MET A N 1
ATOM 2398 C CA . MET A 1 300 ? 6.951 -1.541 -9.274 1.00 97.19 300 MET A CA 1
ATOM 2399 C C . MET A 1 300 ? 6.525 -0.555 -10.348 1.00 97.19 300 MET A C 1
ATOM 2401 O O . MET A 1 300 ? 5.346 -0.456 -10.697 1.00 97.19 300 MET A O 1
ATOM 2405 N N . ARG A 1 301 ? 7.507 0.143 -10.904 1.00 95.81 301 ARG A N 1
ATOM 2406 C CA . ARG A 1 301 ? 7.297 1.080 -11.996 1.00 95.81 301 ARG A CA 1
ATOM 2407 C C . ARG A 1 301 ? 8.338 0.945 -13.088 1.00 95.81 301 ARG A C 1
ATOM 2409 O O . ARG A 1 301 ? 9.462 0.544 -12.808 1.00 95.81 301 ARG A O 1
ATOM 2416 N N . TRP A 1 302 ? 7.981 1.421 -14.272 1.00 94.94 302 TRP A N 1
ATOM 2417 C CA . TRP A 1 302 ? 8.894 1.857 -15.317 1.00 94.94 302 TRP A CA 1
ATOM 2418 C C . TRP A 1 302 ? 8.796 3.371 -15.445 1.00 94.94 302 TRP A C 1
ATOM 2420 O O . TRP A 1 302 ? 7.702 3.912 -15.605 1.00 94.94 302 TRP A O 1
ATOM 2430 N N . LEU A 1 303 ? 9.936 4.048 -15.361 1.00 90.31 303 LEU A N 1
ATOM 2431 C CA . LEU A 1 303 ? 10.049 5.499 -15.501 1.00 90.31 303 LEU A CA 1
ATOM 2432 C C . LEU A 1 303 ? 11.382 5.813 -16.179 1.00 90.31 303 LEU A C 1
ATOM 2434 O O . LEU A 1 303 ? 12.425 5.321 -15.748 1.00 90.31 303 LEU A O 1
ATOM 2438 N N . ASN A 1 304 ? 11.354 6.608 -17.252 1.00 85.75 304 ASN A N 1
ATOM 2439 C CA . ASN A 1 304 ? 12.537 6.941 -18.060 1.00 85.75 304 ASN A CA 1
ATOM 2440 C C . ASN A 1 304 ? 13.353 5.700 -18.485 1.00 85.75 304 ASN A C 1
ATOM 2442 O O . ASN A 1 304 ? 14.582 5.698 -18.422 1.00 85.75 304 ASN A O 1
ATOM 2446 N N . GLY A 1 305 ? 12.664 4.619 -18.870 1.00 84.06 305 GLY A N 1
ATOM 2447 C CA . GLY A 1 305 ? 13.286 3.362 -19.305 1.00 84.06 305 GLY A CA 1
ATOM 2448 C C . GLY A 1 305 ? 13.895 2.507 -18.187 1.00 84.06 305 GLY A C 1
ATOM 2449 O O . GLY A 1 305 ? 14.521 1.496 -18.487 1.00 84.06 305 GLY A O 1
ATOM 2450 N N . LYS A 1 306 ? 13.725 2.883 -16.912 1.00 89.69 306 LYS A N 1
ATOM 2451 C CA . LYS A 1 306 ? 14.228 2.125 -15.759 1.00 89.69 306 LYS A CA 1
ATOM 2452 C C . LYS A 1 306 ? 13.088 1.482 -14.985 1.00 89.69 306 LYS A C 1
ATOM 2454 O O . LYS A 1 306 ? 12.132 2.171 -14.622 1.00 89.69 306 LYS A O 1
ATOM 2459 N N . ALA A 1 307 ? 13.223 0.189 -14.708 1.00 93.88 307 ALA A N 1
ATOM 2460 C CA . ALA A 1 307 ? 12.319 -0.542 -13.839 1.00 93.88 307 ALA A CA 1
ATOM 2461 C C . ALA A 1 307 ? 12.806 -0.487 -12.384 1.00 93.88 307 ALA A C 1
ATOM 2463 O O . ALA A 1 307 ? 13.986 -0.705 -12.115 1.00 93.88 307 ALA A O 1
ATOM 2464 N N . SER A 1 308 ? 11.898 -0.231 -11.446 1.00 93.88 308 SER A N 1
ATOM 2465 C CA . SER A 1 308 ? 12.206 -0.202 -10.013 1.00 93.88 308 SER A CA 1
ATOM 2466 C C . SER A 1 308 ? 11.045 -0.771 -9.209 1.00 93.88 308 SER A C 1
ATOM 2468 O O . SER A 1 308 ? 9.892 -0.440 -9.484 1.00 93.88 308 SER A O 1
ATOM 2470 N N . LEU A 1 309 ? 11.334 -1.583 -8.196 1.00 94.25 309 LEU A N 1
ATOM 2471 C CA . LEU A 1 309 ? 10.350 -2.066 -7.222 1.00 94.25 309 LEU A CA 1
ATOM 2472 C C . LEU A 1 309 ? 10.518 -1.359 -5.875 1.00 94.25 309 LEU A C 1
ATOM 2474 O O . LEU A 1 309 ? 11.625 -0.959 -5.511 1.00 94.25 309 LEU A O 1
ATOM 2478 N N . PHE A 1 310 ? 9.424 -1.242 -5.127 1.00 95.12 310 PHE A N 1
ATOM 2479 C CA . PHE A 1 310 ? 9.411 -0.604 -3.812 1.00 95.12 310 PHE A CA 1
ATOM 2480 C C . PHE A 1 310 ? 9.006 -1.602 -2.730 1.00 95.12 310 PHE A C 1
ATOM 2482 O O . PHE A 1 310 ? 8.021 -2.335 -2.868 1.00 95.12 310 PHE A O 1
ATOM 2489 N N . VAL A 1 311 ? 9.766 -1.620 -1.637 1.00 93.31 311 VAL A N 1
ATOM 2490 C CA . VAL A 1 311 ? 9.520 -2.477 -0.470 1.00 93.31 311 VAL A CA 1
ATOM 2491 C C . VAL A 1 311 ? 9.833 -1.725 0.814 1.00 93.31 311 VAL A C 1
ATOM 2493 O O . VAL A 1 311 ? 10.666 -0.828 0.821 1.00 93.31 311 VAL A O 1
ATOM 2496 N N . GLY A 1 312 ? 9.196 -2.102 1.919 1.00 93.31 312 GLY A N 1
ATOM 2497 C CA . GLY A 1 312 ? 9.487 -1.521 3.225 1.00 93.31 312 GLY A CA 1
ATOM 2498 C C . GLY A 1 312 ? 9.087 -2.419 4.385 1.00 93.31 312 GLY A C 1
ATOM 2499 O O . GLY A 1 312 ? 8.269 -3.333 4.225 1.00 93.31 312 GLY A O 1
ATOM 2500 N N . GLY A 1 313 ? 9.694 -2.154 5.538 1.00 91.62 313 GLY A N 1
ATOM 2501 C CA . GLY A 1 313 ? 9.529 -2.881 6.798 1.00 91.62 313 GLY A CA 1
ATOM 2502 C C . GLY A 1 313 ? 9.083 -1.952 7.924 1.00 91.62 313 GLY A C 1
ATOM 2503 O O . GLY A 1 313 ? 9.397 -0.760 7.920 1.00 91.62 313 GLY A O 1
ATOM 2504 N N . GLY A 1 314 ? 8.298 -2.486 8.860 1.00 92.62 314 GLY A N 1
ATOM 2505 C CA . GLY A 1 314 ? 7.848 -1.750 10.036 1.00 92.62 314 GLY A CA 1
ATOM 2506 C C . GLY A 1 314 ? 8.913 -1.781 11.124 1.00 92.62 314 GLY A C 1
ATOM 2507 O O . GLY A 1 314 ? 9.128 -2.809 11.743 1.00 92.62 314 GLY A O 1
ATOM 2508 N N . ILE A 1 315 ? 9.540 -0.642 11.393 1.00 93.88 315 ILE A N 1
ATOM 2509 C CA . ILE A 1 315 ? 10.576 -0.510 12.411 1.00 93.88 315 ILE A CA 1
ATOM 2510 C C . ILE A 1 315 ? 9.937 -0.129 13.748 1.00 93.88 315 ILE A C 1
ATOM 2512 O O . ILE A 1 315 ? 9.101 0.780 13.821 1.00 93.88 315 ILE A O 1
ATOM 2516 N N . THR A 1 316 ? 10.365 -0.816 14.802 1.00 92.19 316 THR A N 1
ATOM 2517 C CA . THR A 1 316 ? 10.029 -0.553 16.209 1.00 92.19 316 THR A CA 1
ATOM 2518 C C . THR A 1 316 ? 11.314 -0.471 17.036 1.00 92.19 316 THR A C 1
ATOM 2520 O O . THR A 1 316 ? 12.390 -0.829 16.558 1.00 92.19 316 THR A O 1
ATOM 2523 N N . ALA A 1 317 ? 11.221 -0.070 18.307 1.00 92.19 317 ALA A N 1
ATOM 2524 C CA . ALA A 1 317 ? 12.380 -0.025 19.205 1.00 92.19 317 ALA A CA 1
ATOM 2525 C C . ALA A 1 317 ? 13.076 -1.392 19.398 1.00 92.19 317 ALA A C 1
ATOM 2527 O O . ALA A 1 317 ? 14.234 -1.430 19.807 1.00 92.19 317 ALA A O 1
ATOM 2528 N N . ALA A 1 318 ? 12.375 -2.498 19.114 1.00 89.81 318 ALA A N 1
ATOM 2529 C CA . ALA A 1 318 ? 12.875 -3.868 19.232 1.00 89.81 318 ALA A CA 1
ATOM 2530 C C . ALA A 1 318 ? 13.368 -4.464 17.898 1.00 89.81 318 ALA A C 1
ATOM 2532 O O . ALA A 1 318 ? 13.720 -5.641 17.852 1.00 89.81 318 ALA A O 1
ATOM 2533 N N . SER A 1 319 ? 13.350 -3.697 16.806 1.00 91.06 319 SER A N 1
ATOM 2534 C CA . SER A 1 319 ? 13.740 -4.183 15.481 1.00 91.06 319 SER A CA 1
ATOM 2535 C C . SER A 1 319 ? 15.238 -4.484 15.385 1.00 91.06 319 SER A C 1
ATOM 2537 O O . SER A 1 319 ? 16.074 -3.683 15.804 1.00 91.06 319 SER A O 1
ATOM 2539 N N . ASN A 1 320 ? 15.581 -5.620 14.772 1.00 92.88 320 ASN A N 1
ATOM 2540 C CA . ASN A 1 320 ? 16.954 -5.976 14.425 1.00 92.88 320 ASN A CA 1
ATOM 2541 C C . ASN A 1 320 ? 17.263 -5.536 12.978 1.00 92.88 320 ASN A C 1
ATOM 2543 O O . ASN A 1 320 ? 16.617 -6.032 12.057 1.00 92.88 320 ASN A O 1
ATOM 2547 N N . PRO A 1 321 ? 18.274 -4.680 12.728 1.00 94.94 321 PRO A N 1
ATOM 2548 C CA . PRO A 1 321 ? 18.546 -4.156 11.386 1.00 94.94 321 PRO A CA 1
ATOM 2549 C C . PRO A 1 321 ? 18.720 -5.216 10.289 1.00 94.94 321 PRO A C 1
ATOM 2551 O O . PRO A 1 321 ? 18.278 -5.021 9.157 1.00 94.94 321 PRO A O 1
ATOM 2554 N N . THR A 1 322 ? 19.349 -6.348 10.618 1.00 94.25 322 THR A N 1
ATOM 2555 C CA . THR A 1 322 ? 19.603 -7.414 9.642 1.00 94.25 322 THR A CA 1
ATOM 2556 C C . THR A 1 322 ? 18.327 -8.179 9.313 1.00 94.25 322 THR A C 1
ATOM 2558 O O . THR A 1 322 ? 18.077 -8.445 8.142 1.00 94.25 322 THR A O 1
ATOM 2561 N N . GLU A 1 323 ? 17.507 -8.497 10.315 1.00 92.19 323 GLU A N 1
ATOM 2562 C CA . GLU A 1 323 ? 16.228 -9.192 10.112 1.00 92.19 323 GLU A CA 1
ATOM 2563 C C . GLU A 1 323 ? 15.249 -8.337 9.300 1.00 92.19 323 GLU A C 1
ATOM 2565 O O . GLU A 1 323 ? 14.626 -8.832 8.365 1.00 92.19 323 GLU A O 1
ATOM 2570 N N . GLU A 1 324 ? 15.181 -7.034 9.579 1.00 93.25 324 GLU A N 1
ATOM 2571 C CA . GLU A 1 324 ? 14.326 -6.098 8.840 1.00 93.25 324 GLU A CA 1
ATOM 2572 C C . GLU A 1 324 ? 14.777 -5.944 7.375 1.00 93.25 324 GLU A C 1
ATOM 2574 O O . GLU A 1 324 ? 13.948 -5.816 6.471 1.00 93.25 324 GLU A O 1
ATOM 2579 N N . TRP A 1 325 ? 16.088 -5.996 7.097 1.00 93.44 325 TRP A N 1
ATOM 2580 C CA . TRP A 1 325 ? 16.582 -6.078 5.718 1.00 93.44 325 TRP A CA 1
ATOM 2581 C C . TRP A 1 325 ? 16.093 -7.358 5.030 1.00 93.44 325 TRP A C 1
ATOM 2583 O O . TRP A 1 325 ? 15.560 -7.283 3.919 1.00 93.44 325 TRP A O 1
ATOM 2593 N N . GLU A 1 326 ? 16.218 -8.518 5.681 1.00 91.69 326 GLU A N 1
ATOM 2594 C CA . GLU A 1 326 ? 15.743 -9.781 5.106 1.00 91.69 326 GLU A CA 1
ATOM 2595 C C . GLU A 1 326 ? 14.220 -9.787 4.895 1.00 91.69 326 GLU A C 1
ATOM 2597 O O . GLU A 1 326 ? 13.751 -10.242 3.850 1.00 91.69 326 GLU A O 1
ATOM 2602 N N . GLU A 1 327 ? 13.434 -9.179 5.792 1.00 89.19 327 GLU A N 1
ATOM 2603 C CA . GLU A 1 327 ? 11.988 -8.998 5.601 1.00 89.19 327 GLU A CA 1
ATOM 2604 C C . GLU A 1 327 ? 11.677 -8.260 4.289 1.00 89.19 327 GLU A C 1
ATOM 2606 O O . GLU A 1 327 ? 10.788 -8.663 3.527 1.00 89.19 327 GLU A O 1
ATOM 2611 N N . THR A 1 328 ? 12.428 -7.201 3.968 1.00 92.06 328 THR A N 1
ATOM 2612 C CA . THR A 1 328 ? 12.229 -6.498 2.692 1.00 92.06 328 THR A CA 1
ATOM 2613 C C . THR A 1 328 ? 12.582 -7.361 1.476 1.00 92.06 328 THR A C 1
ATOM 2615 O O . THR A 1 328 ? 11.914 -7.235 0.448 1.00 92.06 328 THR A O 1
ATOM 2618 N N . ASN A 1 329 ? 13.571 -8.261 1.581 1.00 91.06 329 ASN A N 1
ATOM 2619 C CA . ASN A 1 329 ? 13.889 -9.223 0.517 1.00 91.06 329 ASN A CA 1
ATOM 2620 C C . ASN A 1 329 ? 12.721 -10.193 0.305 1.00 91.06 329 ASN A C 1
ATOM 2622 O O . ASN A 1 329 ? 12.272 -10.372 -0.827 1.00 91.06 329 ASN A O 1
ATOM 2626 N N . PHE A 1 330 ? 12.151 -10.739 1.384 1.00 89.19 330 PHE A N 1
ATOM 2627 C CA . PHE A 1 330 ? 10.976 -11.612 1.295 1.00 89.19 330 PHE A CA 1
ATOM 2628 C C . PHE A 1 330 ? 9.765 -10.906 0.676 1.00 89.19 330 PHE A C 1
ATOM 2630 O O . PHE A 1 330 ? 9.068 -11.482 -0.161 1.00 89.19 330 PHE A O 1
ATOM 2637 N N . LYS A 1 331 ? 9.528 -9.635 1.018 1.00 90.00 331 LYS A N 1
ATOM 2638 C CA . LYS A 1 331 ? 8.460 -8.833 0.399 1.00 90.00 331 LYS A CA 1
ATOM 2639 C C . LYS A 1 331 ? 8.691 -8.632 -1.102 1.00 90.00 331 LYS A C 1
ATOM 2641 O O . LYS A 1 331 ? 7.732 -8.750 -1.875 1.00 90.00 331 LYS A O 1
ATOM 2646 N N . ALA A 1 332 ? 9.940 -8.400 -1.518 1.00 91.75 332 ALA A N 1
ATOM 2647 C CA . ALA A 1 332 ? 10.319 -8.227 -2.923 1.00 91.75 332 ALA A CA 1
ATOM 2648 C C . ALA A 1 332 ? 10.048 -9.483 -3.770 1.00 91.75 332 ALA A C 1
ATOM 2650 O O . ALA A 1 332 ? 9.677 -9.358 -4.941 1.00 91.75 332 ALA A O 1
ATOM 2651 N N . LEU A 1 333 ? 10.124 -10.685 -3.176 1.00 90.50 333 LEU A N 1
ATOM 2652 C CA . LEU A 1 333 ? 9.839 -11.951 -3.869 1.00 90.50 333 LEU A CA 1
ATOM 2653 C C . LEU A 1 333 ? 8.437 -12.013 -4.486 1.00 90.50 333 LEU A C 1
ATOM 2655 O O . LEU A 1 333 ? 8.246 -12.757 -5.448 1.00 90.50 333 LEU A O 1
ATOM 2659 N N . THR A 1 334 ? 7.476 -11.223 -3.992 1.00 88.75 334 THR A N 1
ATOM 2660 C CA . THR A 1 334 ? 6.137 -11.113 -4.603 1.00 88.75 334 THR A CA 1
ATOM 2661 C C . THR A 1 334 ? 6.235 -10.780 -6.097 1.00 88.75 334 THR A C 1
ATOM 2663 O O . THR A 1 334 ? 5.584 -11.415 -6.920 1.00 88.75 334 THR A O 1
ATOM 2666 N N . LEU A 1 335 ? 7.089 -9.816 -6.453 1.00 92.88 335 LEU A N 1
ATOM 2667 C CA . LEU A 1 335 ? 7.285 -9.379 -7.837 1.00 92.88 335 LEU A CA 1
ATOM 2668 C C . LEU A 1 335 ? 8.446 -10.120 -8.502 1.00 92.88 335 LEU A C 1
ATOM 2670 O O . LEU A 1 335 ? 8.292 -10.591 -9.627 1.00 92.88 335 LEU A O 1
ATOM 2674 N N . LEU A 1 336 ? 9.576 -10.283 -7.801 1.00 92.88 336 LEU A N 1
ATOM 2675 C CA . LEU A 1 336 ? 10.774 -10.921 -8.363 1.00 92.88 336 LEU A CA 1
ATOM 2676 C C . LEU A 1 336 ? 10.488 -12.339 -8.859 1.00 92.88 336 LEU A C 1
ATOM 2678 O O . LEU A 1 336 ? 10.848 -12.681 -9.973 1.00 92.88 336 LEU A O 1
ATOM 2682 N N . SER A 1 337 ? 9.723 -13.133 -8.108 1.00 90.69 337 SER A N 1
ATOM 2683 C CA . SER A 1 337 ? 9.416 -14.508 -8.521 1.00 90.69 337 SER A CA 1
ATOM 2684 C C . SER A 1 337 ? 8.554 -14.611 -9.789 1.00 90.69 337 SER A C 1
ATOM 2686 O O . SER A 1 337 ? 8.540 -15.655 -10.439 1.00 90.69 337 SER A O 1
ATOM 2688 N N . VAL A 1 338 ? 7.797 -13.563 -10.124 1.00 92.88 338 VAL A N 1
ATOM 2689 C CA . VAL A 1 338 ? 7.011 -13.467 -11.364 1.00 92.88 338 VAL A CA 1
ATOM 2690 C C . VAL A 1 338 ? 7.896 -12.981 -12.511 1.00 92.88 338 VAL A C 1
ATOM 2692 O O . VAL A 1 338 ? 7.821 -13.524 -13.612 1.00 92.88 338 VAL A O 1
ATOM 2695 N N . ILE A 1 339 ? 8.787 -12.027 -12.230 1.00 92.88 339 ILE A N 1
ATOM 2696 C CA . ILE A 1 339 ? 9.804 -11.552 -13.172 1.00 92.88 339 ILE A CA 1
ATOM 2697 C C . ILE A 1 339 ? 10.729 -12.697 -13.586 1.00 92.88 339 ILE A C 1
ATOM 2699 O O . ILE A 1 339 ? 10.819 -12.988 -14.774 1.00 92.88 339 ILE A O 1
ATOM 2703 N N . ASP A 1 340 ? 11.337 -13.398 -12.629 1.00 89.44 340 ASP A N 1
ATOM 2704 C CA . ASP A 1 340 ? 12.285 -14.487 -12.880 1.00 89.44 340 ASP A CA 1
ATOM 2705 C C . ASP A 1 340 ? 11.662 -15.583 -13.747 1.00 89.44 340 ASP A C 1
ATOM 2707 O O . ASP A 1 340 ? 12.250 -16.017 -14.738 1.00 89.44 340 ASP A O 1
ATOM 2711 N N . LYS A 1 341 ? 10.424 -15.986 -13.426 1.00 88.50 341 LYS A N 1
ATOM 2712 C CA . LYS A 1 341 ? 9.674 -16.976 -14.208 1.00 88.50 341 LYS A CA 1
ATOM 2713 C C . LYS A 1 341 ? 9.548 -16.554 -15.673 1.00 88.50 341 LYS A C 1
ATOM 2715 O O . LYS A 1 341 ? 9.797 -17.365 -16.563 1.00 88.50 341 LYS A O 1
ATOM 2720 N N . LEU A 1 342 ? 9.154 -15.307 -15.934 1.00 85.38 342 LEU A N 1
ATOM 2721 C CA . LEU A 1 342 ? 8.966 -14.815 -17.300 1.00 85.38 342 LEU A CA 1
ATOM 2722 C C . LEU A 1 342 ? 10.294 -14.581 -18.026 1.00 85.38 342 LEU A C 1
ATOM 2724 O O . LEU A 1 342 ? 10.388 -14.888 -19.211 1.00 85.38 342 LEU A O 1
ATOM 2728 N N . SER A 1 343 ? 11.327 -14.108 -17.329 1.00 81.44 343 SER A N 1
ATOM 2729 C CA . SER A 1 343 ? 12.672 -13.929 -17.885 1.00 81.44 343 SER A CA 1
ATOM 2730 C C . SER A 1 343 ? 13.295 -15.257 -18.326 1.00 81.44 343 SER A C 1
ATOM 2732 O O . SER A 1 343 ? 13.898 -15.326 -19.399 1.00 81.44 343 SER A O 1
ATOM 2734 N N . ILE A 1 344 ? 13.090 -16.330 -17.549 1.00 78.31 344 ILE A N 1
ATOM 2735 C CA . ILE A 1 344 ? 13.504 -17.694 -17.913 1.00 78.31 344 ILE A CA 1
ATOM 2736 C C . ILE A 1 344 ? 12.765 -18.160 -19.174 1.00 78.31 344 ILE A C 1
ATOM 2738 O O . ILE A 1 344 ? 13.395 -18.661 -20.104 1.00 78.31 344 ILE A O 1
ATOM 2742 N N . LEU A 1 345 ? 11.443 -17.965 -19.238 1.00 71.75 345 LEU A N 1
ATOM 2743 C CA . LEU A 1 345 ? 10.635 -18.352 -20.402 1.00 71.75 345 LEU A CA 1
ATOM 2744 C C . LEU A 1 345 ? 10.986 -17.552 -21.667 1.00 71.75 345 LEU A C 1
ATOM 2746 O O . LEU A 1 345 ? 10.878 -18.082 -22.770 1.00 71.75 345 LEU A O 1
ATOM 2750 N N . ALA A 1 346 ? 11.425 -16.302 -21.514 1.00 69.44 346 ALA A N 1
ATOM 2751 C CA . ALA A 1 346 ? 11.860 -15.440 -22.609 1.00 69.44 346 ALA A CA 1
ATOM 2752 C C . ALA A 1 346 ? 13.294 -15.731 -23.100 1.00 69.44 346 ALA A C 1
ATOM 2754 O O . ALA A 1 346 ? 13.726 -15.126 -24.077 1.00 69.44 346 ALA A O 1
ATOM 2755 N N . GLY A 1 347 ? 14.034 -16.640 -22.447 1.00 61.38 347 GLY A N 1
ATOM 2756 C CA . GLY A 1 347 ? 15.406 -17.001 -22.825 1.00 61.38 347 GLY A CA 1
ATOM 2757 C C . GLY A 1 347 ? 16.465 -15.948 -22.475 1.00 61.38 347 GLY A C 1
ATOM 2758 O O . GLY A 1 347 ? 17.560 -15.990 -23.031 1.00 61.38 347 GLY A O 1
ATOM 2759 N N . ASN A 1 348 ? 16.157 -15.020 -21.561 1.00 57.09 348 ASN A N 1
ATOM 2760 C CA . ASN A 1 348 ? 16.924 -13.787 -21.346 1.00 57.09 348 ASN A CA 1
ATOM 2761 C C . ASN A 1 348 ? 17.755 -13.730 -20.042 1.00 57.09 348 ASN A C 1
ATOM 2763 O O . ASN A 1 348 ? 18.081 -12.628 -19.626 1.00 57.09 348 ASN A O 1
ATOM 2767 N N . TYR A 1 349 ? 18.141 -14.836 -19.382 1.00 49.22 349 TYR A N 1
ATOM 2768 C CA . TYR A 1 349 ? 19.062 -14.741 -18.223 1.00 49.22 349 TYR A CA 1
ATOM 2769 C C . TYR A 1 349 ? 19.968 -15.967 -17.974 1.00 49.22 349 TYR A C 1
ATOM 2771 O O . TYR A 1 349 ? 19.465 -17.087 -17.858 1.00 49.22 349 TYR A O 1
ATOM 2779 N N . PRO A 1 350 ? 21.286 -15.766 -17.748 1.00 42.75 350 PRO A N 1
ATOM 2780 C CA . PRO A 1 350 ? 22.100 -16.591 -16.862 1.00 42.75 350 PRO A CA 1
ATOM 2781 C C . PRO A 1 350 ? 21.980 -16.071 -15.411 1.00 42.75 350 PRO A C 1
ATOM 2783 O O . PRO A 1 350 ? 22.189 -14.893 -15.151 1.00 42.75 350 PRO A O 1
ATOM 2786 N N . ASN A 1 351 ? 21.620 -16.954 -14.474 1.00 42.72 351 ASN A N 1
ATOM 2787 C CA . ASN A 1 351 ? 21.424 -16.724 -13.027 1.00 42.72 351 ASN A CA 1
ATOM 2788 C C . ASN A 1 351 ? 22.204 -15.545 -12.395 1.00 42.72 351 ASN A C 1
ATOM 2790 O O . ASN A 1 351 ? 23.426 -15.622 -12.272 1.00 42.72 351 ASN A O 1
ATOM 2794 N N . ALA A 1 352 ? 21.494 -14.532 -11.877 1.00 38.38 352 ALA A N 1
ATOM 2795 C CA . ALA A 1 352 ? 22.092 -13.406 -11.144 1.00 38.38 352 ALA A CA 1
ATOM 2796 C C . ALA A 1 352 ? 21.301 -12.957 -9.896 1.00 38.38 352 ALA A C 1
ATOM 2798 O O . ALA A 1 352 ? 21.356 -11.790 -9.527 1.00 38.38 352 ALA A O 1
ATOM 2799 N N . HIS A 1 353 ? 20.593 -13.860 -9.211 1.00 43.75 353 HIS A N 1
ATOM 2800 C CA . HIS A 1 353 ? 20.028 -13.587 -7.882 1.00 43.75 353 HIS A CA 1
ATOM 2801 C C . HIS A 1 353 ? 20.345 -14.758 -6.940 1.00 43.75 353 HIS A C 1
ATOM 2803 O O . HIS A 1 353 ? 19.570 -15.703 -6.807 1.00 43.75 353 HIS A O 1
ATOM 2809 N N . LYS A 1 354 ? 21.541 -14.721 -6.347 1.00 34.81 354 LYS A N 1
ATOM 2810 C CA . LYS A 1 354 ? 21.952 -15.543 -5.205 1.00 34.81 354 LYS A CA 1
ATOM 2811 C C . LYS A 1 354 ? 22.523 -14.642 -4.128 1.00 34.81 354 LYS A C 1
ATOM 2813 O O . LYS A 1 354 ? 23.251 -13.700 -4.514 1.00 34.81 354 LYS A O 1
#

Mean predicted aligned error: 6.16 Å

pLDDT: mean 88.46, std 13.18, range [34.81, 98.56]

Radius of gyration: 19.79 Å; Cα contacts (8 Å, |Δi|>4): 706; chains: 1; bounding box: 50×43×55 Å

Secondary structure (DSSP, 8-state):
--PPPEEEEE-TT-SS-EEEEEEEEE--TT---SSSEEEEE-SS-BTTB--EEEEE--TT-----SGGGTS-------PPPP-HHHHHHHHHHHHHHHHTTS-SEEEEEEEEEETT--GGGHHHHHHHHHHH-TTSEEEEEEETTTEEEEEEE--EEEEEETTEEEEEEEEEEEE--SSPPPGGGS-HHHHHHHHHHHHHHHHHHHHTT---EEEEEEEEEEETTEEEEEEEEEEE--TTS-HHHHHHHHSSPTTTSEESHHHHHHHHHHH-SS--TTTTSEEEEE-SSEEEEEE--SEEEEETTEEEEEEEEEE-TT--HHHHHHHHHHHHHHHHHHHHHHHHHTT-------

Foldseek 3Di:
DPDAWKKWKDAAQDDDIDMARWDKAFDDALDDDPAWWKWFCALDDDLQFGIMTTDHDDPPDPPSDPQVPHHPQDDFQPFDFDDLVLLLVLLVVVLVCVVVVVFFKFKAKGKDWDPPDFPVCQVVLQVLLVVQFNRWMWMWTDHPQFKIKTFTFNAWLWKDFPQKIKHKQKFDKDFDPPDFDFPVPDDPVQVVRSVQLVVQLVVLCVVLVFDDKDKDDQDWDDGRRMIIGMIMIMGGDDPPRSVSVSSVSPPPTCRHFGPPRVSSNVSNVVSHSGGCSSQQPKMGIDHPRMDTIGGGAL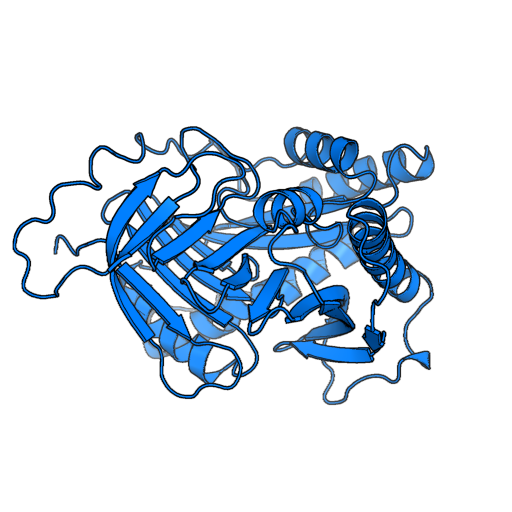MWMAGPNIIMTMFIFMRGSPDRSVVRVVVRVVSNCSSVVSVVVVCVVVVNDDDDDD

Solvent-accessible surface area (backbone atoms only — not comparable to full-atom values): 19544 Å² total; per-residue (Å²): 130,94,60,72,28,32,42,36,34,29,58,52,75,55,91,68,71,49,70,42,45,31,51,66,44,80,49,63,87,71,62,76,74,91,56,60,30,38,38,42,32,31,55,55,83,37,84,65,34,54,33,35,37,35,33,76,44,67,92,84,61,86,76,82,78,61,62,89,80,68,53,56,88,71,76,75,76,95,55,75,75,74,45,72,68,62,55,30,53,51,43,54,55,52,28,52,40,26,72,70,66,71,30,65,30,34,32,53,62,49,54,49,75,42,81,90,52,59,73,86,47,50,69,59,49,51,52,49,47,51,72,71,34,46,72,22,37,32,39,42,39,36,37,71,98,57,38,35,38,42,34,49,19,72,46,49,57,36,35,37,42,89,52,35,37,40,34,52,34,61,29,45,82,43,78,54,82,89,64,83,66,59,71,85,75,54,51,71,69,43,53,49,50,32,46,54,32,41,53,51,52,53,50,54,42,46,76,71,68,49,80,67,71,49,73,54,66,74,38,67,41,79,59,79,69,26,30,29,35,35,28,46,38,36,34,67,55,58,96,82,54,60,60,45,60,50,51,52,69,50,51,70,40,45,63,62,28,12,31,53,55,70,59,24,50,54,48,43,71,72,69,44,81,63,83,58,48,50,46,52,11,36,33,37,44,37,43,97,69,41,37,41,32,26,37,35,36,58,30,35,36,33,46,92,90,41,25,36,36,50,37,59,35,78,42,36,63,84,58,52,47,67,60,48,52,51,51,27,53,62,56,43,43,72,57,48,59,53,49,53,54,52,37,58,74,68,73,71,70,79,92,85,87,130